Protein AF-A0A524JCE0-F1 (afdb_monomer_lite)

Foldseek 3Di:
DDDDDDDDDDPPDDDDPDDDPPPPDPPDDPDDDDPDPDDDDDDDDDDDDDDDDDDDDDDDDDDDDDDDDDDDDDDDDDDDDDDDDDDDDDDDDDDDDDLLVVLLVLLVVLLVLLVQLPPPPPDLDLPPVNLVSLQVSLVVLLPRDQDDCVVPDPLSVLLSVLSVVLSVLLNVLCVVVNVQSVVCVVVVHDPDGNDPVSVVSNVVSSVVSCVSSVVSSVSSD

Sequence (221 aa):
MRKFAAAVVLTLSLFTFFGCSNAKSIAIPPNAMPAISTQTSVIVIEVQEVPVTRVVEVTRQVEVTRVVTQIITATPEPTPTPTMTSTPVPTSTPAAPSVRTQLLNRLIALRSEVEAITYDTGSIACGPKYSGSIDSHYESIIAYPTYNVAGSSDVIQAAYNNYRQAIGIISTSNRDLYTQCLDWLNKGSPSEFVSSLTWMTARQGVDQALQLIIPAIDLLK

Secondary structure (DSSP, 8-state):
-PPPP----------------------PPS------------------PPP-PPPPP---------------PPPPPPPPPPP-PPPPPPPPPPPPPPHHHHHHHHHHHHHHHHHHHHH--SS----TTTHHHHHHHHHHHHTPPP---TTS-HHHHHHHHHHHHHHHHHHHHHHHHHHHHHHHHHHTS-SSPPPHHHHHHHHHHHHHHHHHHHHHHHHH-

Radius of gyration: 36.61 Å; chains: 1; bounding box: 64×120×88 Å

pLDDT: mean 74.83, std 20.15, range [38.38, 98.5]

Structure (mmCIF, N/CA/C/O backbone):
data_AF-A0A524JCE0-F1
#
_entry.id   AF-A0A524JCE0-F1
#
loop_
_atom_site.group_PDB
_atom_site.id
_atom_site.type_symbol
_atom_site.label_atom_id
_atom_site.label_alt_id
_atom_site.label_comp_id
_atom_site.label_asym_id
_atom_site.label_entity_id
_atom_site.label_seq_id
_atom_site.pdbx_PDB_ins_code
_atom_site.Cartn_x
_atom_site.Cartn_y
_atom_site.Cartn_z
_atom_site.occupancy
_atom_site.B_iso_or_equiv
_atom_site.auth_seq_id
_atom_site.auth_comp_id
_atom_site.auth_asym_id
_atom_site.auth_atom_id
_atom_site.pdbx_PDB_model_num
ATOM 1 N N . MET A 1 1 ? 42.659 53.961 -27.446 1.00 45.06 1 MET A N 1
ATOM 2 C CA . MET A 1 1 ? 42.207 52.583 -27.149 1.00 45.06 1 MET A CA 1
ATOM 3 C C . MET A 1 1 ? 40.864 52.678 -26.436 1.00 45.06 1 MET A C 1
ATOM 5 O O . MET A 1 1 ? 40.819 53.143 -25.305 1.00 45.06 1 MET A O 1
ATOM 9 N N . ARG A 1 2 ? 39.762 52.418 -27.152 1.00 39.53 2 ARG A N 1
ATOM 10 C CA . ARG A 1 2 ? 38.383 52.663 -26.692 1.00 39.53 2 ARG A CA 1
ATOM 11 C C . ARG A 1 2 ? 37.810 51.394 -26.054 1.00 39.53 2 ARG A C 1
ATOM 13 O O . ARG A 1 2 ? 37.865 50.332 -26.663 1.00 39.53 2 ARG A O 1
ATOM 20 N N . LYS A 1 3 ? 37.283 51.528 -24.835 1.00 48.41 3 LYS A N 1
ATOM 21 C CA . LYS A 1 3 ? 36.556 50.488 -24.096 1.00 48.41 3 LYS A CA 1
ATOM 22 C C . LYS A 1 3 ? 35.120 50.430 -24.626 1.00 48.41 3 LYS A C 1
ATOM 24 O O . LYS A 1 3 ? 34.445 51.455 -24.611 1.00 48.41 3 LYS A O 1
ATOM 29 N N . PHE A 1 4 ? 34.665 49.264 -25.075 1.00 46.41 4 PHE A N 1
ATOM 30 C CA . PHE A 1 4 ? 33.252 49.008 -25.358 1.00 46.41 4 PHE A CA 1
ATOM 31 C C . PHE A 1 4 ? 32.648 48.244 -24.178 1.00 46.41 4 PHE A C 1
ATOM 33 O O . PHE A 1 4 ? 33.080 47.139 -23.861 1.00 46.41 4 PHE A O 1
ATOM 40 N N . ALA A 1 5 ? 31.680 48.870 -23.512 1.00 47.81 5 ALA A N 1
ATOM 41 C CA . ALA A 1 5 ? 30.810 48.237 -22.534 1.00 47.81 5 ALA A CA 1
ATOM 42 C C . ALA A 1 5 ? 29.632 47.600 -23.285 1.00 47.81 5 ALA A C 1
ATOM 44 O O . ALA A 1 5 ? 28.925 48.292 -24.016 1.00 47.81 5 ALA A O 1
ATOM 45 N N . ALA A 1 6 ? 29.438 46.291 -23.126 1.00 50.91 6 ALA A N 1
ATOM 46 C CA . ALA A 1 6 ? 28.272 45.581 -23.635 1.00 50.91 6 ALA A CA 1
ATOM 47 C C . ALA A 1 6 ? 27.224 45.491 -22.518 1.00 50.91 6 ALA A C 1
ATOM 49 O O . ALA A 1 6 ? 27.435 44.819 -21.509 1.00 50.91 6 ALA A O 1
ATOM 50 N N . ALA A 1 7 ? 26.111 46.200 -22.691 1.00 44.66 7 ALA A N 1
ATOM 51 C CA . ALA A 1 7 ? 24.927 46.078 -21.854 1.00 44.66 7 ALA A CA 1
ATOM 52 C C . ALA A 1 7 ? 24.087 44.899 -22.367 1.00 44.66 7 ALA A C 1
ATOM 54 O O . ALA A 1 7 ? 23.554 44.946 -23.474 1.00 44.66 7 ALA A O 1
ATOM 55 N N . VAL A 1 8 ? 23.994 43.833 -21.573 1.00 52.81 8 VAL A N 1
ATOM 56 C CA . VAL A 1 8 ? 23.103 42.697 -21.833 1.00 52.81 8 VAL A CA 1
ATOM 57 C C . VAL A 1 8 ? 21.743 43.029 -21.225 1.00 52.81 8 VAL A C 1
ATOM 59 O O . VAL A 1 8 ? 21.579 43.049 -20.008 1.00 52.81 8 VAL A O 1
ATOM 62 N N . VAL A 1 9 ? 20.777 43.338 -22.087 1.00 48.91 9 VAL A N 1
ATOM 63 C CA . VAL A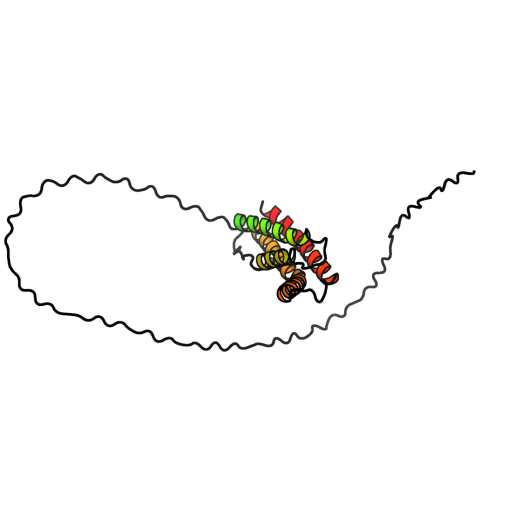 1 9 ? 19.371 43.533 -21.724 1.00 48.91 9 VAL A CA 1
ATOM 64 C C . VAL A 1 9 ? 18.728 42.152 -21.608 1.00 48.91 9 VAL A C 1
ATOM 66 O O . VAL A 1 9 ? 18.498 41.481 -22.610 1.00 48.91 9 VAL A O 1
ATOM 69 N N . LEU A 1 10 ? 18.474 41.713 -20.376 1.00 42.56 10 LEU A N 1
ATOM 70 C CA . LEU A 1 10 ? 17.771 40.469 -20.076 1.00 42.56 10 LEU A CA 1
ATOM 71 C C . LEU A 1 10 ? 16.256 40.736 -20.138 1.00 42.56 10 LEU A C 1
ATOM 73 O O . LEU A 1 10 ? 15.663 41.236 -19.183 1.00 42.56 10 LEU A O 1
ATOM 77 N N . THR A 1 11 ? 15.619 40.455 -21.274 1.00 48.44 11 THR A N 1
ATOM 78 C CA . THR A 1 11 ? 14.157 40.501 -21.403 1.00 48.44 11 THR A CA 1
ATOM 79 C C . THR A 1 11 ? 13.541 39.260 -20.759 1.00 48.44 11 THR A C 1
ATOM 81 O O . THR A 1 11 ? 13.487 38.175 -21.338 1.00 48.44 11 THR A O 1
ATOM 84 N N . LEU A 1 12 ? 13.065 39.432 -19.526 1.00 39.44 12 LEU A N 1
ATOM 85 C CA . LEU A 1 12 ? 12.267 38.457 -18.789 1.00 39.44 12 LEU A CA 1
ATOM 86 C C . LEU A 1 12 ? 10.921 38.261 -19.513 1.00 39.44 12 LEU A C 1
ATOM 88 O O . LEU A 1 12 ? 9.996 39.057 -19.368 1.00 39.44 12 LEU A O 1
ATOM 92 N N . SER A 1 13 ? 10.829 37.222 -20.343 1.00 46.25 13 SER A N 1
ATOM 93 C CA . SER A 1 13 ? 9.592 36.861 -21.040 1.00 46.25 13 SER A CA 1
ATOM 94 C C . SER A 1 13 ? 8.681 36.087 -20.089 1.00 46.25 13 SER A C 1
ATOM 96 O O . SER A 1 13 ? 8.853 34.892 -19.860 1.00 46.25 13 SER A O 1
ATOM 98 N N . LEU A 1 14 ? 7.722 36.806 -19.510 1.00 48.03 14 LEU A N 1
ATOM 99 C CA . LEU A 1 14 ? 6.646 36.285 -18.679 1.00 48.03 14 LEU A CA 1
ATOM 100 C C . LEU A 1 14 ? 5.631 35.550 -19.576 1.00 48.03 14 LEU A C 1
ATOM 102 O O . LEU A 1 14 ? 4.709 36.160 -20.115 1.00 48.03 14 LEU A O 1
ATOM 106 N N . PHE A 1 15 ? 5.810 34.241 -19.771 1.00 46.19 15 PHE A N 1
ATOM 107 C CA . PHE A 1 15 ? 4.806 33.399 -20.429 1.00 46.19 15 PHE A CA 1
ATOM 108 C C . PHE A 1 15 ? 3.603 33.212 -19.499 1.00 46.19 15 PHE A C 1
ATOM 110 O O . PHE A 1 15 ? 3.578 32.350 -18.623 1.00 46.19 15 PHE A O 1
ATOM 117 N N . THR A 1 16 ? 2.589 34.048 -19.697 1.00 46.94 16 THR A N 1
ATOM 118 C CA . THR A 1 16 ? 1.239 33.840 -19.178 1.00 46.94 16 THR A CA 1
ATOM 119 C C . THR A 1 16 ? 0.542 32.801 -20.058 1.00 46.94 16 THR A C 1
ATOM 121 O O . THR A 1 16 ? 0.074 33.102 -21.152 1.00 46.94 16 THR A O 1
ATOM 124 N N . PHE A 1 17 ? 0.469 31.552 -19.594 1.00 43.22 17 PHE A N 1
ATOM 125 C CA . PHE A 1 17 ? -0.422 30.549 -20.181 1.00 43.22 17 PHE A CA 1
ATOM 126 C C . PHE A 1 17 ? -1.862 30.837 -19.736 1.00 43.22 17 PHE A C 1
ATOM 128 O O . PHE A 1 17 ? -2.354 30.286 -18.755 1.00 43.22 17 PHE A O 1
ATOM 135 N N . PHE A 1 18 ? -2.536 31.729 -20.462 1.00 48.50 18 PHE A N 1
ATOM 136 C CA . PHE A 1 18 ? -3.991 31.850 -20.448 1.00 48.50 18 PHE A CA 1
ATOM 137 C C . PHE A 1 18 ? -4.576 31.049 -21.618 1.00 48.50 18 PHE A C 1
ATOM 139 O O . PHE A 1 18 ? -4.299 31.338 -22.776 1.00 48.50 18 PHE A O 1
ATOM 146 N N . GLY A 1 19 ? -5.426 30.076 -21.287 1.00 47.97 19 GLY A N 1
ATOM 147 C CA . GLY A 1 19 ? -6.642 29.761 -22.038 1.00 47.97 19 GLY A CA 1
ATOM 148 C C . GLY A 1 19 ? -6.514 29.142 -23.434 1.00 47.97 19 GLY A C 1
ATOM 149 O O . GLY A 1 19 ? -6.491 29.843 -24.437 1.00 47.97 19 GLY A O 1
ATOM 150 N N . CYS A 1 20 ? -6.680 27.820 -23.501 1.00 38.38 20 CYS A N 1
ATOM 151 C CA . CYS A 1 20 ? -7.425 27.173 -24.585 1.00 38.38 20 CYS A CA 1
ATOM 152 C C . CYS A 1 20 ? -8.335 26.085 -23.997 1.00 38.38 20 CYS A C 1
ATOM 154 O O . CYS A 1 20 ? -8.095 24.889 -24.138 1.00 38.38 20 CYS A O 1
ATOM 156 N N . SER A 1 21 ? -9.409 26.519 -23.333 1.00 50.91 21 SER A N 1
ATOM 157 C CA . SER A 1 21 ? -10.591 25.685 -23.114 1.00 50.91 21 SER A CA 1
ATOM 158 C C . SER A 1 21 ? -11.346 25.561 -24.434 1.00 50.91 21 SER A C 1
ATOM 160 O O . SER A 1 21 ? -12.212 26.371 -24.732 1.00 50.91 21 SER A O 1
ATOM 162 N N . ASN A 1 22 ? -11.019 24.537 -25.217 1.00 47.62 22 ASN A N 1
ATOM 163 C CA . ASN A 1 22 ? -11.904 23.994 -26.246 1.00 47.62 22 ASN A CA 1
ATOM 164 C C . ASN A 1 22 ? -12.036 22.489 -26.006 1.00 47.62 22 ASN A C 1
ATOM 166 O O . ASN A 1 22 ? -11.565 21.662 -26.785 1.00 47.62 22 ASN A O 1
ATOM 170 N N . ALA A 1 23 ? -12.672 22.134 -24.887 1.00 47.12 23 ALA A N 1
ATOM 171 C CA . ALA A 1 23 ? -13.164 20.785 -24.653 1.00 47.12 23 ALA A CA 1
ATOM 172 C C . ALA A 1 23 ? -14.332 20.528 -25.616 1.00 47.12 23 ALA A C 1
ATOM 174 O O . ALA A 1 23 ? -15.501 20.747 -25.303 1.00 47.12 23 ALA A O 1
ATOM 175 N N . LYS A 1 24 ? -14.005 20.088 -26.831 1.00 48.94 24 LYS A N 1
ATOM 176 C CA . LYS A 1 24 ? -14.968 19.449 -27.720 1.00 48.94 24 LYS A CA 1
ATOM 177 C C . LYS A 1 24 ? -15.357 18.135 -27.044 1.00 48.94 24 LYS A C 1
ATOM 179 O O . LYS A 1 24 ? -14.534 17.231 -26.951 1.00 48.94 24 LYS A O 1
ATOM 184 N N . SER A 1 25 ? -16.579 18.066 -26.514 1.00 47.22 25 SER A N 1
ATOM 185 C CA . SER A 1 25 ? -17.160 16.826 -25.990 1.00 47.22 25 SER A CA 1
ATOM 186 C C . SER A 1 25 ? -17.088 15.751 -27.071 1.00 47.22 25 SER A C 1
ATOM 188 O O . SER A 1 25 ? -17.823 15.797 -28.056 1.00 47.22 25 SER A O 1
ATOM 190 N N . ILE A 1 26 ? -16.180 14.795 -26.897 1.00 45.81 26 ILE A N 1
ATOM 191 C CA . ILE A 1 26 ? -16.206 13.532 -27.621 1.00 45.81 26 ILE A CA 1
ATOM 192 C C . ILE A 1 26 ? -17.220 12.673 -26.871 1.00 45.81 26 ILE A C 1
ATOM 194 O O . ILE A 1 26 ? -16.939 12.154 -25.794 1.00 45.81 26 ILE A O 1
ATOM 198 N N . ALA A 1 27 ? -18.431 12.585 -27.418 1.00 48.09 27 ALA A N 1
ATOM 199 C CA . ALA A 1 27 ? -19.403 11.589 -27.007 1.00 48.09 27 ALA A CA 1
ATOM 200 C C . ALA A 1 27 ? -18.834 10.211 -27.372 1.00 48.09 27 ALA A C 1
ATOM 202 O O . ALA A 1 27 ? -18.799 9.833 -28.543 1.00 48.09 27 ALA A O 1
ATOM 203 N N . ILE A 1 28 ? -18.328 9.493 -26.372 1.00 52.34 28 ILE A N 1
ATOM 204 C CA . ILE A 1 28 ? -17.929 8.095 -26.516 1.00 52.34 28 ILE A CA 1
ATOM 205 C C . ILE A 1 28 ? -19.232 7.287 -26.604 1.00 52.34 28 ILE A C 1
ATOM 207 O O . ILE A 1 28 ? -20.046 7.373 -25.681 1.00 52.34 28 ILE A O 1
ATOM 211 N N . PRO A 1 29 ? -19.483 6.541 -27.695 1.00 53.94 29 PRO A N 1
ATOM 212 C CA . PRO A 1 29 ? -20.659 5.692 -27.782 1.00 53.94 29 PRO A CA 1
ATOM 213 C C . PRO A 1 29 ? -20.601 4.625 -26.676 1.00 53.94 29 PRO A C 1
ATOM 215 O O . PRO A 1 29 ? -19.567 3.968 -26.517 1.00 53.94 29 PRO A O 1
ATOM 218 N N . PRO A 1 30 ? -21.680 4.416 -25.905 1.00 56.31 30 PRO A N 1
ATOM 219 C CA . PRO A 1 30 ? -21.779 3.240 -25.063 1.00 56.31 30 PRO A CA 1
ATOM 220 C C . PRO A 1 30 ? -21.930 2.036 -25.995 1.00 56.31 30 PRO A C 1
ATOM 222 O O . PRO A 1 30 ? -22.858 2.008 -26.800 1.00 56.31 30 PRO A O 1
ATOM 225 N N . ASN A 1 31 ? -21.008 1.077 -25.881 1.00 54.59 31 ASN A N 1
ATOM 226 C CA . ASN A 1 31 ? -21.054 -0.303 -26.398 1.00 54.59 31 ASN A CA 1
ATOM 227 C C . ASN A 1 31 ? -19.927 -0.647 -27.375 1.00 54.59 31 ASN A C 1
ATOM 229 O O . ASN A 1 31 ? -20.112 -0.705 -28.585 1.00 54.59 31 ASN A O 1
ATOM 233 N N . ALA A 1 32 ? -18.784 -1.010 -26.800 1.00 45.25 32 ALA A N 1
ATOM 234 C CA . ALA A 1 32 ? -17.980 -2.128 -27.283 1.00 45.25 32 ALA A CA 1
ATOM 235 C C . ALA A 1 32 ? -17.099 -2.606 -26.121 1.00 45.25 32 ALA A C 1
ATOM 237 O O . ALA A 1 32 ? -15.912 -2.302 -26.056 1.00 45.25 32 ALA A O 1
ATOM 238 N N . MET A 1 33 ? -17.699 -3.308 -25.153 1.00 47.53 33 MET A N 1
ATOM 239 C CA . MET A 1 33 ? -16.905 -4.144 -24.252 1.00 47.53 33 MET A CA 1
ATOM 240 C C . MET A 1 33 ? -16.262 -5.242 -25.111 1.00 47.53 33 MET A C 1
ATOM 242 O O . MET A 1 33 ? -17.000 -5.993 -25.755 1.00 47.53 33 MET A O 1
ATOM 246 N N . PRO A 1 34 ? -14.925 -5.356 -25.167 1.00 56.09 34 PRO A N 1
ATOM 247 C CA . PRO A 1 34 ? -14.305 -6.526 -25.759 1.00 56.09 34 PRO A CA 1
ATOM 248 C C . PRO A 1 34 ? -14.688 -7.743 -24.913 1.00 56.09 34 PRO A C 1
ATOM 250 O O . PRO A 1 34 ? -14.554 -7.729 -23.689 1.00 56.09 34 PRO A O 1
ATOM 253 N N . ALA A 1 35 ? -15.198 -8.787 -25.564 1.00 46.97 35 ALA A N 1
ATOM 254 C CA . ALA A 1 35 ? -15.453 -10.066 -24.923 1.00 46.97 35 ALA A CA 1
ATOM 255 C C . ALA A 1 35 ? -14.127 -10.609 -24.366 1.00 46.97 35 ALA A C 1
ATOM 257 O O . ALA A 1 35 ? -13.238 -11.009 -25.118 1.00 46.97 35 ALA A O 1
ATOM 258 N N . ILE A 1 36 ? -13.979 -10.584 -23.041 1.00 50.88 36 ILE A N 1
ATOM 259 C CA . ILE A 1 36 ? -12.851 -11.199 -22.345 1.00 50.88 36 ILE A CA 1
ATOM 260 C C . ILE A 1 36 ? -13.058 -12.711 -22.435 1.00 50.88 36 ILE A C 1
ATOM 262 O O . ILE A 1 36 ? -13.881 -13.288 -21.730 1.00 50.88 36 ILE A O 1
ATOM 266 N N . SER A 1 37 ? -12.331 -13.347 -23.349 1.00 52.56 37 SER A N 1
ATOM 267 C CA . SER A 1 37 ? -12.255 -14.801 -23.448 1.00 52.56 37 SER A CA 1
ATOM 268 C C . SER A 1 37 ? -11.423 -15.330 -22.280 1.00 52.56 37 SER A C 1
ATOM 270 O O . SER A 1 37 ? -10.196 -15.361 -22.348 1.00 52.56 37 SER A O 1
ATOM 272 N N . THR A 1 38 ? -12.074 -15.751 -21.198 1.00 41.34 38 THR A N 1
ATOM 273 C CA . THR A 1 38 ? -11.419 -16.490 -20.113 1.00 41.34 38 THR A CA 1
ATOM 274 C C . THR A 1 38 ? -11.049 -17.887 -20.603 1.00 41.34 38 THR A C 1
ATOM 276 O O . THR A 1 38 ? -11.907 -18.762 -20.697 1.00 41.34 38 THR A O 1
ATOM 279 N N . GLN A 1 39 ? -9.773 -18.105 -20.929 1.00 45.50 39 GLN A N 1
ATOM 280 C CA . GLN A 1 39 ? -9.229 -19.456 -21.062 1.00 45.50 39 GLN A CA 1
ATOM 281 C C . GLN A 1 39 ? -9.115 -20.071 -19.665 1.00 45.50 39 GLN A C 1
ATOM 283 O O . GLN A 1 39 ? -8.309 -19.641 -18.842 1.00 45.50 39 GLN A O 1
ATOM 288 N N . THR A 1 40 ? -9.961 -21.059 -19.388 1.00 48.97 40 THR A N 1
ATOM 289 C CA . THR A 1 40 ? -9.895 -21.872 -18.174 1.00 48.97 40 THR A CA 1
ATOM 290 C C . THR A 1 40 ? -8.862 -22.975 -18.374 1.00 48.97 40 THR A C 1
ATOM 292 O O . THR A 1 40 ? -9.128 -23.976 -19.037 1.00 48.97 40 THR A O 1
ATOM 295 N N . SER A 1 41 ? -7.677 -22.800 -17.798 1.00 52.72 41 SER A N 1
ATOM 296 C CA . SER A 1 41 ? -6.669 -23.856 -17.699 1.00 52.72 41 SER A CA 1
ATOM 297 C C . SER A 1 41 ? -7.079 -24.821 -16.586 1.00 52.72 41 SER A C 1
ATOM 299 O O . SER A 1 41 ? -7.042 -24.471 -15.407 1.00 52.72 41 SER A O 1
ATOM 301 N N . VAL A 1 42 ? -7.501 -26.032 -16.945 1.00 50.47 42 VAL A N 1
ATOM 302 C CA . VAL A 1 42 ? -7.762 -27.105 -15.977 1.00 50.47 42 VAL A CA 1
ATOM 303 C C . VAL A 1 42 ? -6.417 -27.702 -15.564 1.00 50.47 42 VAL A C 1
ATOM 305 O O . VAL A 1 42 ? -5.752 -28.351 -16.368 1.00 50.47 42 VAL A O 1
ATOM 308 N N . ILE A 1 43 ? -6.001 -27.462 -14.321 1.00 53.31 43 ILE A N 1
ATOM 309 C CA . ILE A 1 43 ? -4.814 -28.090 -13.730 1.00 53.31 43 ILE A CA 1
ATOM 310 C C . ILE A 1 43 ? -5.254 -29.435 -13.146 1.00 53.31 43 ILE A C 1
ATOM 312 O O . ILE A 1 43 ? -6.009 -29.481 -12.175 1.00 53.31 43 ILE A O 1
ATOM 316 N N . VAL A 1 44 ? -4.801 -30.529 -13.755 1.00 54.06 44 VAL A N 1
ATOM 317 C CA . VAL A 1 44 ? -4.970 -31.886 -13.223 1.00 54.06 44 VAL A CA 1
ATOM 318 C C . VAL A 1 44 ? -3.873 -32.110 -12.185 1.00 54.06 44 VAL A C 1
ATOM 320 O O . VAL A 1 44 ? -2.696 -32.161 -12.530 1.00 54.06 44 VAL A O 1
ATOM 323 N N . ILE A 1 45 ? -4.252 -32.189 -10.908 1.00 54.22 45 ILE A N 1
ATOM 324 C CA . ILE A 1 45 ? -3.336 -32.507 -9.808 1.00 54.22 45 ILE A CA 1
ATOM 325 C C . ILE A 1 45 ? -3.369 -34.023 -9.619 1.00 54.22 45 ILE A C 1
ATOM 327 O O . ILE A 1 45 ? -4.359 -34.575 -9.138 1.00 54.22 45 ILE A O 1
ATOM 331 N N . GLU A 1 46 ? -2.299 -34.695 -10.032 1.00 62.53 46 GLU A N 1
ATOM 332 C CA . GLU A 1 46 ? -2.102 -36.124 -9.798 1.00 62.53 46 GLU A CA 1
ATOM 333 C C . GLU A 1 46 ? -1.641 -36.332 -8.348 1.00 62.53 46 GLU A C 1
ATOM 335 O O . GLU A 1 46 ? -0.564 -35.891 -7.943 1.00 62.53 46 GLU A O 1
ATOM 340 N N . VAL A 1 47 ? -2.503 -36.944 -7.534 1.00 59.03 47 VAL A N 1
ATOM 341 C CA . VAL A 1 47 ? -2.225 -37.255 -6.128 1.00 59.03 47 VAL A CA 1
ATOM 342 C C . VAL A 1 47 ? -1.429 -38.555 -6.075 1.00 59.03 47 VAL A C 1
ATOM 344 O O . VAL A 1 47 ? -1.961 -39.629 -6.341 1.00 59.03 47 VAL A O 1
ATOM 347 N N . GLN A 1 48 ? -0.146 -38.457 -5.732 1.00 54.50 48 GLN A N 1
ATOM 348 C CA . GLN A 1 48 ? 0.717 -39.615 -5.528 1.00 54.50 48 GLN A CA 1
ATOM 349 C C . GLN A 1 48 ? 0.605 -40.094 -4.072 1.00 54.50 48 GLN A C 1
ATOM 351 O O . GLN A 1 48 ? 1.064 -39.424 -3.147 1.00 54.50 48 GLN A O 1
ATOM 356 N N . GLU A 1 49 ? -0.020 -41.252 -3.860 1.00 62.56 49 GLU A N 1
ATOM 357 C CA . GLU A 1 49 ? -0.130 -41.878 -2.539 1.00 62.56 49 GLU A CA 1
ATOM 358 C C . GLU A 1 49 ? 1.197 -42.543 -2.135 1.00 62.56 49 GLU A C 1
ATOM 360 O O . GLU A 1 49 ? 1.748 -43.376 -2.856 1.00 62.56 49 GLU A O 1
ATOM 365 N N . VAL A 1 50 ? 1.717 -42.174 -0.960 1.00 65.69 50 VAL A N 1
ATOM 366 C CA . VAL A 1 50 ? 2.933 -42.756 -0.374 1.00 65.69 50 VAL A CA 1
ATOM 367 C C . VAL A 1 50 ? 2.535 -43.893 0.578 1.00 65.69 50 VAL A C 1
ATOM 369 O O . VAL A 1 50 ? 1.763 -43.652 1.509 1.00 65.69 50 VAL A O 1
ATOM 372 N N . PRO A 1 51 ? 3.054 -45.124 0.411 1.00 62.31 51 PRO A N 1
ATOM 373 C CA . PRO A 1 51 ? 2.749 -46.220 1.323 1.00 62.31 51 PRO A CA 1
ATOM 374 C C . PRO A 1 51 ? 3.447 -46.031 2.680 1.00 62.31 51 PRO A C 1
ATOM 376 O O . PRO A 1 51 ? 4.661 -45.851 2.760 1.00 62.31 51 PRO A O 1
ATOM 379 N N . VAL A 1 52 ? 2.663 -46.109 3.759 1.00 59.38 52 VAL A N 1
ATOM 380 C CA . VAL A 1 52 ? 3.131 -46.037 5.152 1.00 59.38 52 VAL A CA 1
ATOM 381 C C . VAL A 1 52 ? 3.525 -47.432 5.638 1.00 59.38 52 VAL A C 1
ATOM 383 O O . VAL A 1 52 ? 2.687 -48.324 5.775 1.00 59.38 52 VAL A O 1
ATOM 386 N N . THR A 1 53 ? 4.810 -47.622 5.932 1.00 55.69 53 THR A N 1
ATOM 387 C CA . THR A 1 53 ? 5.356 -48.872 6.472 1.00 55.69 53 THR A CA 1
ATOM 388 C C . THR A 1 53 ? 5.086 -48.968 7.977 1.00 55.69 53 THR A C 1
ATOM 390 O O . THR A 1 53 ? 5.557 -48.153 8.768 1.00 55.69 53 THR A O 1
ATOM 393 N N . ARG A 1 54 ? 4.315 -49.981 8.384 1.00 57.88 54 ARG A N 1
ATOM 394 C CA . ARG A 1 54 ? 3.978 -50.291 9.782 1.00 57.88 54 ARG A CA 1
ATOM 395 C C . ARG A 1 54 ? 5.153 -50.982 10.485 1.00 57.88 54 ARG A C 1
ATOM 397 O O . ARG A 1 54 ? 5.646 -51.996 9.997 1.00 57.88 54 ARG A O 1
ATOM 404 N N . VAL A 1 55 ? 5.558 -50.475 11.650 1.00 52.78 55 VAL A N 1
ATOM 405 C CA . VAL A 1 55 ? 6.559 -51.104 12.530 1.00 52.78 55 VAL A CA 1
ATOM 406 C C . VAL A 1 55 ? 5.881 -52.179 13.390 1.00 52.78 55 VAL A C 1
ATOM 408 O O . VAL A 1 55 ? 4.836 -51.931 13.990 1.00 52.78 55 VAL A O 1
ATOM 411 N N . VAL A 1 56 ? 6.459 -53.382 13.406 1.00 56.56 56 VAL A N 1
ATOM 412 C CA . VAL A 1 56 ? 6.023 -54.550 14.191 1.00 56.56 56 VAL A CA 1
ATOM 413 C C . VAL A 1 56 ? 6.847 -54.615 15.478 1.00 56.56 56 VAL A C 1
ATOM 415 O O . VAL A 1 56 ? 8.074 -54.599 15.421 1.00 56.56 56 VAL A O 1
ATOM 418 N N . GLU A 1 57 ? 6.181 -54.706 16.628 1.00 50.22 57 GLU A N 1
ATOM 419 C CA . GLU A 1 57 ? 6.811 -54.839 17.945 1.00 50.22 57 GLU A CA 1
ATOM 420 C C . GLU A 1 57 ? 6.905 -56.324 18.338 1.00 50.22 57 GLU A C 1
ATOM 422 O O . GLU A 1 57 ? 5.915 -57.057 18.308 1.00 50.22 57 GLU A O 1
ATOM 427 N N . VAL A 1 58 ? 8.121 -56.781 18.652 1.00 55.94 58 VAL A N 1
ATOM 428 C CA . VAL A 1 58 ? 8.450 -58.178 18.975 1.00 55.94 58 VAL A CA 1
ATOM 429 C C . VAL A 1 58 ? 8.411 -58.371 20.490 1.00 55.94 58 VAL A C 1
ATOM 431 O O . VAL A 1 58 ? 9.235 -57.824 21.219 1.00 55.94 58 VAL A O 1
ATOM 434 N N . THR A 1 59 ? 7.482 -59.193 20.971 1.00 49.25 59 THR A N 1
ATOM 435 C CA . THR A 1 59 ? 7.402 -59.628 22.370 1.00 49.25 59 THR A CA 1
ATOM 436 C C . THR A 1 59 ? 8.377 -60.778 22.634 1.00 49.25 59 THR A C 1
ATOM 438 O O . THR A 1 59 ? 8.253 -61.865 22.073 1.00 49.25 59 THR A O 1
ATOM 441 N N . ARG A 1 60 ? 9.356 -60.558 23.521 1.00 60.72 60 ARG A N 1
ATOM 442 C CA . ARG A 1 60 ? 10.275 -61.596 24.018 1.00 60.72 60 ARG A CA 1
ATOM 443 C C . ARG A 1 60 ? 9.899 -61.971 25.452 1.00 60.72 60 ARG A C 1
ATOM 445 O O . ARG A 1 60 ? 9.947 -61.127 26.341 1.00 60.72 60 ARG A O 1
ATOM 452 N N . GLN A 1 61 ? 9.545 -63.236 25.669 1.00 46.38 61 GLN A N 1
ATOM 453 C CA . GLN A 1 61 ? 9.358 -63.815 27.001 1.00 46.38 61 GLN A CA 1
ATOM 454 C C . GLN A 1 61 ? 10.726 -64.085 27.645 1.00 46.38 61 GLN A C 1
ATOM 456 O O . GLN A 1 61 ? 11.619 -64.641 27.004 1.00 46.38 61 GLN A O 1
ATOM 461 N N . VAL A 1 62 ? 10.890 -63.664 28.900 1.00 54.81 62 VAL A N 1
ATOM 462 C CA . VAL A 1 62 ? 12.079 -63.912 29.725 1.00 54.81 62 VAL A CA 1
ATOM 463 C C . VAL A 1 62 ? 11.631 -64.666 30.970 1.00 54.81 62 VAL A C 1
ATOM 465 O O . VAL A 1 62 ? 10.758 -64.210 31.706 1.00 54.81 62 VAL A O 1
ATOM 468 N N . GLU A 1 63 ? 12.219 -65.839 31.169 1.00 53.41 63 GLU A N 1
ATOM 469 C CA . GLU A 1 63 ? 11.999 -66.724 32.308 1.00 53.41 63 GLU A CA 1
ATOM 470 C C . GLU A 1 63 ? 12.804 -66.208 33.514 1.00 53.41 63 GLU A C 1
ATOM 472 O O . GLU A 1 63 ? 13.997 -65.920 33.397 1.00 53.41 63 GLU A O 1
ATOM 477 N N . VAL A 1 64 ? 12.146 -66.033 34.665 1.00 47.38 64 VAL A N 1
ATOM 478 C CA . VAL A 1 64 ? 12.726 -65.398 35.861 1.00 47.38 64 VAL A CA 1
ATOM 479 C C . VAL A 1 64 ? 12.855 -66.423 36.986 1.00 47.38 64 VAL A C 1
ATOM 481 O O . VAL A 1 64 ? 11.869 -66.807 37.614 1.00 47.38 64 VAL A O 1
ATOM 484 N N . THR A 1 65 ? 14.090 -66.823 37.287 1.00 49.88 65 THR A N 1
ATOM 485 C CA . THR A 1 65 ? 14.438 -67.619 38.474 1.00 49.88 65 THR A CA 1
ATOM 486 C C . THR A 1 65 ? 14.539 -66.699 39.693 1.00 49.88 65 THR A C 1
ATOM 488 O O . THR A 1 65 ? 15.409 -65.831 39.761 1.00 49.88 65 THR A O 1
ATOM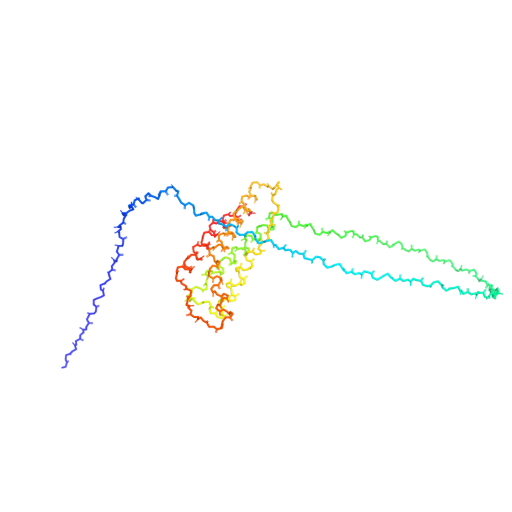 491 N N . ARG A 1 66 ? 13.636 -66.863 40.666 1.00 49.84 66 ARG A N 1
ATOM 492 C CA . ARG A 1 66 ? 13.540 -66.016 41.867 1.00 49.84 66 ARG A CA 1
ATOM 493 C C . ARG A 1 66 ? 14.416 -66.556 43.002 1.00 49.84 66 ARG A C 1
ATOM 495 O O . ARG A 1 66 ? 14.118 -67.605 43.563 1.00 49.84 66 ARG A O 1
ATOM 502 N N . VAL A 1 67 ? 15.436 -65.796 43.400 1.00 51.75 67 VAL A N 1
ATOM 503 C CA . VAL A 1 67 ? 16.165 -65.982 44.667 1.00 51.75 67 VAL A CA 1
ATOM 504 C C . VAL A 1 67 ? 15.543 -65.055 45.713 1.00 51.75 67 VAL A C 1
ATOM 506 O O . VAL A 1 67 ? 15.394 -63.858 45.472 1.00 51.75 67 VAL A O 1
ATOM 509 N N . VAL A 1 68 ? 15.124 -65.603 46.857 1.00 51.31 68 VAL A N 1
ATOM 510 C CA . VAL A 1 68 ? 14.495 -64.842 47.948 1.00 51.31 68 VAL A CA 1
ATOM 511 C C . VAL A 1 68 ? 15.539 -64.557 49.024 1.00 51.31 68 VAL A C 1
ATOM 513 O O . VAL A 1 68 ? 15.872 -65.432 49.816 1.00 51.31 68 VAL A O 1
ATOM 516 N N . THR A 1 69 ? 16.032 -63.320 49.062 1.00 50.94 69 THR A N 1
ATOM 517 C CA . THR A 1 69 ? 16.895 -62.803 50.133 1.00 50.94 69 THR A CA 1
ATOM 518 C C . THR A 1 69 ? 16.046 -61.935 51.060 1.00 50.94 69 THR A C 1
ATOM 520 O O . THR A 1 69 ? 15.501 -60.921 50.625 1.00 50.94 69 THR A O 1
ATOM 523 N N . GLN A 1 70 ? 15.895 -62.333 52.326 1.00 46.41 70 GLN A N 1
ATOM 524 C CA . GLN A 1 70 ? 15.229 -61.515 53.345 1.00 46.41 70 GLN A CA 1
ATOM 525 C C . GLN A 1 70 ? 16.192 -60.447 53.868 1.00 46.41 70 GLN A C 1
ATOM 527 O O . GLN A 1 70 ? 17.252 -60.762 54.404 1.00 46.41 70 GLN A O 1
ATOM 532 N N . ILE A 1 71 ? 15.801 -59.183 53.715 1.00 55.47 71 ILE A N 1
ATOM 533 C CA . ILE A 1 71 ? 16.548 -58.012 54.174 1.00 55.47 71 ILE A CA 1
ATOM 534 C C . ILE A 1 71 ? 15.772 -57.421 55.353 1.00 55.47 71 ILE A C 1
ATOM 536 O O . ILE A 1 71 ? 14.613 -57.026 55.208 1.00 55.47 71 ILE A O 1
ATOM 540 N N . ILE A 1 72 ? 16.388 -57.391 56.533 1.00 49.47 72 ILE A N 1
ATOM 541 C CA . ILE A 1 72 ? 15.798 -56.785 57.730 1.00 49.47 72 ILE A CA 1
ATOM 542 C C . ILE A 1 72 ? 15.885 -55.267 57.548 1.00 49.47 72 ILE A C 1
ATOM 544 O O . ILE A 1 72 ? 16.976 -54.705 57.494 1.00 49.47 72 ILE A O 1
ATOM 548 N N . THR A 1 73 ? 14.733 -54.621 57.376 1.00 54.53 73 THR A N 1
ATOM 549 C CA . THR A 1 73 ? 14.640 -53.190 57.056 1.00 54.53 73 THR A CA 1
ATOM 550 C C . THR A 1 73 ? 14.439 -52.400 58.347 1.00 54.53 73 THR A C 1
ATOM 552 O O . THR A 1 73 ? 13.476 -52.644 59.073 1.00 54.53 73 THR A O 1
ATOM 555 N N . ALA A 1 74 ? 15.363 -51.488 58.657 1.00 59.28 74 ALA A N 1
ATOM 556 C CA . ALA A 1 74 ? 15.245 -50.585 59.799 1.00 59.28 74 ALA A CA 1
ATOM 557 C C . ALA A 1 74 ? 14.135 -49.546 59.567 1.00 59.28 74 ALA A C 1
ATOM 559 O O . ALA A 1 74 ? 13.918 -49.094 58.442 1.00 59.28 74 ALA A O 1
ATOM 560 N N . THR A 1 75 ? 13.440 -49.176 60.644 1.00 67.94 75 THR A N 1
ATOM 561 C CA . THR A 1 75 ? 12.363 -48.179 60.652 1.00 67.94 75 THR A CA 1
ATOM 562 C C . THR A 1 75 ? 12.867 -46.831 60.118 1.00 67.94 75 THR A C 1
ATOM 564 O O . THR A 1 75 ? 13.845 -46.315 60.661 1.00 67.94 75 THR A O 1
ATOM 567 N N . PRO A 1 76 ? 12.238 -46.251 59.078 1.00 60.06 76 PRO A N 1
ATOM 568 C CA . PRO A 1 76 ? 12.679 -44.980 58.518 1.00 60.06 76 PRO A CA 1
ATOM 569 C C . PRO A 1 76 ? 12.41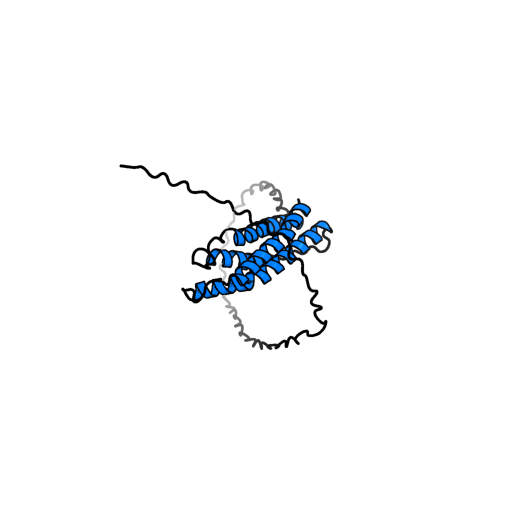2 -43.815 59.481 1.00 60.06 76 PRO A C 1
ATOM 571 O O . PRO A 1 76 ? 11.394 -43.772 60.173 1.00 60.06 76 PRO A O 1
ATOM 574 N N . GLU A 1 77 ? 13.349 -42.870 59.501 1.00 76.25 77 GLU A N 1
ATOM 575 C CA . GLU A 1 77 ? 13.259 -41.590 60.208 1.00 76.25 77 GLU A CA 1
ATOM 576 C C . GLU A 1 77 ? 12.078 -40.751 59.669 1.00 76.25 77 GLU A C 1
ATOM 578 O O . GLU A 1 77 ? 11.785 -40.819 58.467 1.00 76.25 77 GLU A O 1
ATOM 583 N N . PRO A 1 78 ? 11.358 -39.981 60.514 1.00 67.56 78 PRO A N 1
ATOM 584 C CA . PRO A 1 78 ? 10.223 -39.178 60.069 1.00 67.56 78 PRO A CA 1
ATOM 585 C C . PRO A 1 78 ? 10.624 -38.209 58.951 1.00 67.56 78 PRO A C 1
ATOM 587 O O . PRO A 1 78 ? 11.525 -37.386 59.091 1.00 67.56 78 PRO A O 1
ATOM 590 N N . THR A 1 79 ? 9.918 -38.316 57.827 1.00 74.88 79 THR A N 1
ATOM 591 C CA . THR A 1 79 ? 10.104 -37.464 56.651 1.00 74.88 79 THR A CA 1
ATOM 592 C C . THR A 1 79 ? 9.747 -36.011 56.994 1.00 74.88 79 THR A C 1
ATOM 594 O O . THR A 1 79 ? 8.665 -35.782 57.542 1.00 74.88 79 THR A O 1
ATOM 597 N N . PRO A 1 80 ? 10.607 -35.021 56.683 1.00 74.38 80 PRO A N 1
ATOM 598 C CA . PRO A 1 80 ? 10.305 -33.619 56.945 1.00 74.38 80 PRO A CA 1
ATOM 599 C C . PRO A 1 80 ? 9.046 -33.188 56.185 1.00 74.38 80 PRO A C 1
ATOM 601 O O . PRO A 1 80 ? 8.893 -33.462 54.994 1.00 74.38 80 PRO A O 1
ATOM 604 N N . THR A 1 81 ? 8.141 -32.508 56.891 1.00 75.94 81 THR A N 1
ATOM 605 C CA . THR A 1 81 ? 6.899 -31.969 56.332 1.00 75.94 81 THR A CA 1
ATOM 606 C C . THR A 1 81 ? 7.216 -31.040 55.154 1.00 75.94 81 THR A C 1
ATOM 608 O O . THR A 1 81 ? 8.000 -30.101 55.329 1.00 75.94 81 THR A O 1
ATOM 611 N N . PRO A 1 82 ? 6.625 -31.255 53.963 1.00 73.25 82 PRO A N 1
ATOM 612 C CA . PRO A 1 82 ? 6.897 -30.426 52.799 1.00 73.25 82 PRO A CA 1
ATOM 613 C C . PRO A 1 82 ? 6.491 -28.979 53.081 1.00 73.25 82 PRO A C 1
ATOM 615 O O . PRO A 1 82 ? 5.353 -28.684 53.449 1.00 73.25 82 PRO A O 1
ATOM 618 N N . THR A 1 83 ? 7.442 -28.064 52.917 1.00 76.56 83 THR A N 1
ATOM 619 C CA . THR A 1 83 ? 7.193 -26.625 52.981 1.00 76.56 83 THR A CA 1
ATOM 620 C C . THR A 1 83 ? 6.260 -26.254 51.830 1.00 76.56 83 THR A C 1
ATOM 622 O O . THR A 1 83 ? 6.554 -26.573 50.676 1.00 76.56 83 THR A O 1
ATOM 625 N N . MET A 1 84 ? 5.122 -25.614 52.125 1.00 73.50 84 MET A N 1
ATOM 626 C CA . MET A 1 84 ? 4.198 -25.172 51.080 1.00 73.50 84 MET A CA 1
ATOM 627 C C . MET A 1 84 ? 4.932 -24.212 50.146 1.00 73.50 84 MET A C 1
ATOM 629 O O . MET A 1 84 ? 5.313 -23.109 50.534 1.00 73.50 84 MET A O 1
ATOM 633 N N . THR A 1 85 ? 5.162 -24.666 48.919 1.00 77.00 85 THR A N 1
ATOM 634 C CA . THR A 1 85 ? 5.712 -23.831 47.857 1.00 77.00 85 THR A CA 1
ATOM 635 C C . THR A 1 85 ? 4.609 -22.864 47.450 1.00 77.00 85 THR A C 1
ATOM 637 O O . THR A 1 85 ? 3.496 -23.295 47.148 1.00 77.00 85 THR A O 1
ATOM 640 N N . SER A 1 86 ? 4.884 -21.562 47.504 1.00 76.38 86 SER A N 1
ATOM 641 C CA . SER A 1 86 ? 3.922 -20.547 47.090 1.00 76.38 86 SER A CA 1
ATOM 642 C C . SER A 1 86 ? 3.516 -20.788 45.638 1.00 76.38 86 SER A C 1
ATOM 644 O O . SER A 1 86 ? 4.359 -20.916 44.749 1.00 76.38 86 SER A O 1
ATOM 646 N N . THR A 1 87 ? 2.209 -20.870 45.400 1.00 80.62 87 THR A N 1
ATOM 647 C CA . THR A 1 87 ? 1.651 -20.984 44.053 1.00 80.62 87 THR A CA 1
ATOM 648 C C . THR A 1 87 ? 2.132 -19.791 43.222 1.00 80.62 87 THR A C 1
ATOM 650 O O . THR A 1 87 ? 1.953 -18.652 43.667 1.00 80.62 87 THR A O 1
ATOM 653 N N . PRO A 1 88 ? 2.752 -20.004 42.045 1.00 78.25 88 PRO A N 1
ATOM 654 C CA . PRO A 1 88 ? 3.179 -18.903 41.197 1.00 78.25 88 PRO A CA 1
ATOM 655 C C . PRO A 1 88 ? 1.965 -18.046 40.834 1.00 78.25 88 PRO A C 1
ATOM 657 O O . PRO A 1 88 ? 0.928 -18.557 40.409 1.00 78.25 88 PRO A O 1
ATOM 660 N N . VAL A 1 89 ? 2.093 -16.734 41.032 1.00 79.38 89 VAL A N 1
ATOM 661 C CA . VAL A 1 89 ? 1.067 -15.768 40.633 1.00 79.38 89 VAL A CA 1
ATOM 662 C C . VAL A 1 89 ? 0.904 -15.868 39.113 1.00 79.38 89 VAL A C 1
ATOM 664 O O . VAL A 1 89 ? 1.916 -15.825 38.404 1.00 79.38 89 VAL A O 1
ATOM 667 N N . PRO A 1 90 ? -0.326 -16.022 38.585 1.00 76.50 90 PRO A N 1
ATOM 668 C CA . PRO A 1 90 ? -0.537 -16.099 37.148 1.00 76.50 90 PRO A CA 1
ATOM 669 C C . PRO A 1 90 ? 0.015 -14.833 36.494 1.00 76.50 90 PRO A C 1
ATOM 671 O O . PRO A 1 90 ? -0.410 -13.718 36.794 1.00 76.50 90 PRO A O 1
ATOM 674 N N . THR A 1 91 ? 0.998 -15.012 35.615 1.00 81.69 91 THR A N 1
ATOM 675 C CA . THR A 1 91 ? 1.521 -13.922 34.794 1.00 81.69 91 THR A CA 1
ATOM 676 C C . THR A 1 91 ? 0.445 -13.569 33.779 1.00 81.69 91 THR A C 1
ATOM 678 O O . THR A 1 91 ? 0.037 -14.420 32.988 1.00 81.69 91 THR A O 1
ATOM 681 N N . SER A 1 92 ? -0.058 -12.338 33.823 1.00 75.25 92 SER A N 1
ATOM 682 C CA . SER A 1 92 ? -1.053 -11.874 32.863 1.00 75.25 92 SER A CA 1
ATOM 683 C C . SER A 1 92 ? -0.468 -11.920 31.451 1.00 75.25 92 SER A C 1
ATOM 685 O O . SER A 1 92 ? 0.565 -11.320 31.157 1.00 75.25 92 SER A O 1
ATOM 687 N N . THR A 1 93 ? -1.127 -12.660 30.561 1.00 79.94 93 THR A N 1
ATOM 688 C CA . THR A 1 93 ? -0.799 -12.651 29.135 1.00 79.94 93 THR A CA 1
ATOM 689 C C . THR A 1 93 ? -1.141 -11.272 28.559 1.00 79.94 93 THR A C 1
ATOM 691 O O . THR A 1 93 ? -2.238 -10.774 28.826 1.00 79.94 93 THR A O 1
ATOM 694 N N . PRO A 1 94 ? -0.248 -10.635 27.778 1.00 74.69 94 PRO A N 1
ATOM 695 C CA . PRO A 1 94 ? -0.553 -9.369 27.123 1.00 74.69 94 PRO A CA 1
ATOM 696 C C . PRO A 1 94 ? -1.811 -9.494 26.259 1.00 74.69 94 PRO A C 1
ATOM 698 O O . PRO A 1 94 ? -1.933 -10.426 25.463 1.00 74.69 94 PRO A O 1
ATOM 701 N N . ALA A 1 95 ? -2.749 -8.559 26.412 1.00 79.31 95 ALA A N 1
ATOM 702 C CA . ALA A 1 95 ? -3.929 -8.508 25.560 1.00 79.31 95 ALA A CA 1
ATOM 703 C C . ALA A 1 95 ? -3.508 -8.269 24.102 1.00 79.31 95 ALA A C 1
ATOM 705 O O . ALA A 1 95 ? -2.657 -7.419 23.824 1.00 79.31 95 ALA A O 1
ATOM 706 N N . ALA A 1 96 ? -4.109 -9.010 23.169 1.00 79.38 96 ALA A N 1
ATOM 707 C CA . ALA A 1 96 ? -3.864 -8.807 21.747 1.00 79.38 96 ALA A CA 1
ATOM 708 C C . ALA A 1 96 ? -4.247 -7.368 21.335 1.00 79.38 96 ALA A C 1
ATOM 710 O O . ALA A 1 96 ? -5.257 -6.840 21.816 1.00 79.38 96 ALA A O 1
ATOM 711 N N . PRO A 1 97 ? -3.473 -6.716 20.447 1.00 85.25 97 PRO A N 1
ATOM 712 C CA . PRO A 1 97 ? -3.777 -5.361 20.005 1.00 85.25 97 PRO A CA 1
ATOM 713 C C . PRO A 1 97 ? -5.127 -5.315 19.285 1.00 85.25 97 PRO A C 1
ATOM 715 O O . PRO A 1 97 ? -5.447 -6.190 18.478 1.00 85.25 97 PRO A O 1
ATOM 718 N N . SER A 1 98 ? -5.909 -4.265 19.542 1.00 94.00 98 SER A N 1
ATOM 719 C CA . SER A 1 98 ? -7.202 -4.064 18.879 1.00 94.00 98 SER A CA 1
ATOM 720 C C . SER A 1 98 ? -7.048 -3.931 17.357 1.00 94.00 98 SER A C 1
ATOM 722 O O . SER A 1 98 ? -6.026 -3.436 16.872 1.00 94.00 98 SER A O 1
ATOM 724 N N . VAL A 1 99 ? -8.084 -4.300 16.594 1.00 95.38 99 VAL A N 1
ATOM 725 C CA . VAL A 1 99 ? -8.109 -4.132 15.125 1.00 95.38 99 VAL A CA 1
ATOM 726 C C . VAL A 1 99 ? -7.843 -2.676 14.725 1.00 95.38 99 VAL A C 1
ATOM 728 O O . VAL A 1 99 ? -7.105 -2.433 13.774 1.00 95.38 99 VAL A O 1
ATOM 731 N N . ARG A 1 100 ? -8.356 -1.704 15.496 1.00 96.62 100 ARG A N 1
ATOM 732 C CA . ARG A 1 100 ? -8.088 -0.270 15.292 1.00 96.62 100 ARG A CA 1
ATOM 733 C C . ARG A 1 100 ? -6.591 0.037 15.326 1.00 96.62 100 ARG A C 1
ATOM 735 O O . ARG A 1 100 ? -6.082 0.679 14.415 1.00 96.62 100 ARG A O 1
ATOM 742 N N . THR A 1 101 ? -5.889 -0.431 16.359 1.00 96.56 101 THR A N 1
ATOM 743 C CA . THR A 1 101 ? -4.445 -0.201 16.525 1.00 96.56 101 THR A CA 1
ATOM 744 C C . THR A 1 101 ? -3.642 -0.870 15.414 1.00 96.56 101 THR A C 1
ATOM 746 O O . THR A 1 101 ? -2.734 -0.256 14.859 1.00 96.56 101 THR A O 1
ATOM 749 N N . GLN A 1 102 ? -3.992 -2.110 15.057 1.00 96.56 102 GLN A N 1
ATOM 750 C CA . GLN A 1 102 ? -3.328 -2.831 13.970 1.00 96.56 102 GLN A CA 1
ATOM 751 C C . GLN A 1 102 ? -3.496 -2.102 12.630 1.00 96.56 102 GLN A C 1
ATOM 753 O O . GLN A 1 102 ? -2.511 -1.879 11.928 1.00 96.56 102 GLN A O 1
ATOM 758 N N . LEU A 1 103 ? -4.721 -1.677 12.307 1.00 97.38 103 LEU A N 1
ATOM 759 C CA . LEU A 1 103 ? -5.030 -0.967 11.068 1.00 97.38 103 LEU A CA 1
ATOM 760 C C . LEU A 1 103 ? -4.350 0.407 11.001 1.00 97.38 103 LEU A C 1
ATOM 762 O O . LEU A 1 103 ? -3.779 0.742 9.966 1.00 97.38 103 LEU A O 1
ATOM 766 N N . LEU A 1 104 ? -4.357 1.180 12.093 1.00 97.94 104 LEU A N 1
ATOM 767 C CA . LEU A 1 104 ? -3.676 2.477 12.158 1.00 97.94 104 LEU A CA 1
ATOM 768 C C . LEU A 1 104 ? -2.172 2.328 11.905 1.00 97.94 104 LEU A C 1
ATOM 770 O O . LEU A 1 104 ? -1.623 3.007 11.038 1.00 97.94 104 LEU A O 1
ATOM 774 N N . ASN A 1 105 ? -1.516 1.403 12.612 1.00 97.25 105 ASN A N 1
ATOM 775 C CA . ASN A 1 105 ? -0.091 1.134 12.416 1.00 97.25 105 ASN A CA 1
ATOM 776 C C . ASN A 1 105 ? 0.196 0.709 10.973 1.00 97.25 105 ASN A C 1
ATOM 778 O O . ASN A 1 105 ? 1.203 1.118 10.391 1.00 97.25 105 ASN A O 1
ATOM 782 N N . ARG A 1 106 ? -0.708 -0.071 10.366 1.00 97.19 106 ARG A N 1
ATOM 783 C CA . ARG A 1 106 ?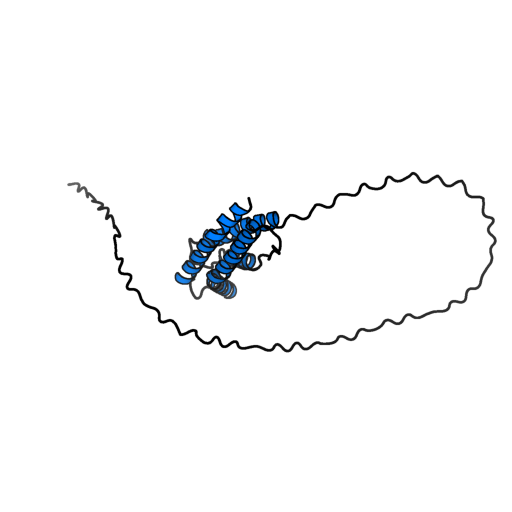 -0.531 -0.523 8.990 1.00 97.19 106 ARG A CA 1
ATOM 784 C C . ARG A 1 106 ? -0.732 0.581 7.962 1.00 97.19 106 ARG A C 1
ATOM 786 O O . ARG A 1 106 ? 0.027 0.628 7.003 1.00 97.19 106 ARG A O 1
ATOM 793 N N . LEU A 1 107 ? -1.688 1.483 8.162 1.00 98.25 107 LEU A N 1
ATOM 794 C CA . LEU A 1 107 ? -1.876 2.660 7.312 1.00 98.25 107 LEU A CA 1
ATOM 795 C C . LEU A 1 107 ? -0.672 3.610 7.373 1.00 98.25 107 LEU A C 1
ATOM 797 O O . LEU A 1 107 ? -0.253 4.121 6.338 1.00 98.25 107 LEU A O 1
ATOM 801 N N . ILE A 1 108 ? -0.082 3.808 8.555 1.00 98.12 108 ILE A N 1
ATOM 802 C CA . ILE A 1 108 ? 1.146 4.604 8.713 1.00 98.12 108 ILE A CA 1
ATOM 803 C C . ILE A 1 108 ? 2.310 3.957 7.951 1.00 98.12 108 ILE A C 1
ATOM 805 O O . ILE A 1 108 ? 3.007 4.644 7.206 1.00 98.12 108 ILE A O 1
ATOM 809 N N . ALA A 1 109 ? 2.490 2.638 8.083 1.00 96.81 109 ALA A N 1
ATOM 810 C CA . ALA A 1 109 ? 3.505 1.907 7.326 1.00 96.81 109 ALA A CA 1
ATOM 811 C C . ALA A 1 109 ? 3.252 1.985 5.811 1.00 96.81 109 ALA A C 1
ATOM 813 O O . ALA A 1 109 ? 4.165 2.298 5.056 1.00 96.81 109 ALA A O 1
ATOM 814 N N . LEU A 1 110 ? 2.005 1.768 5.368 1.00 96.81 110 LEU A N 1
ATOM 815 C CA . LEU A 1 110 ? 1.611 1.884 3.960 1.00 96.81 110 LEU A CA 1
ATOM 816 C C . LEU A 1 110 ? 1.948 3.265 3.402 1.00 96.81 110 LEU A C 1
ATOM 818 O O . LEU A 1 110 ? 2.519 3.361 2.324 1.00 96.81 110 LEU A O 1
ATOM 822 N N . ARG A 1 111 ? 1.629 4.333 4.142 1.00 96.88 111 ARG A N 1
ATOM 823 C CA . ARG A 1 111 ? 1.976 5.699 3.748 1.00 96.88 111 ARG A CA 1
ATOM 824 C C . ARG A 1 111 ? 3.477 5.842 3.512 1.00 96.88 111 ARG A C 1
ATOM 826 O O . ARG A 1 111 ? 3.867 6.355 2.473 1.00 96.88 111 ARG A O 1
ATOM 833 N N . SER A 1 112 ? 4.290 5.381 4.462 1.00 94.94 112 SER A N 1
ATOM 834 C CA . SER A 1 112 ? 5.748 5.476 4.371 1.00 94.94 112 SER A CA 1
ATOM 835 C C . SER A 1 112 ? 6.302 4.716 3.164 1.00 94.94 112 SER A C 1
ATOM 837 O O . SER A 1 112 ? 7.185 5.229 2.486 1.00 94.94 112 SER A O 1
ATOM 839 N N . GLU A 1 113 ? 5.797 3.511 2.884 1.00 92.94 113 GLU A N 1
ATOM 840 C CA . GLU A 1 113 ? 6.230 2.714 1.726 1.00 92.94 113 GLU A CA 1
ATOM 841 C C . GLU A 1 113 ? 5.787 3.351 0.402 1.00 92.94 113 GLU A C 1
ATOM 843 O O . GLU A 1 113 ? 6.568 3.432 -0.542 1.00 92.94 113 GLU A O 1
ATOM 848 N N . VAL A 1 114 ? 4.564 3.885 0.345 1.00 92.25 114 VAL A N 1
ATOM 849 C CA . VAL A 1 114 ? 4.046 4.596 -0.832 1.00 92.25 114 VAL A CA 1
ATOM 850 C C . VAL A 1 114 ? 4.831 5.884 -1.100 1.00 92.25 114 VAL A C 1
ATOM 852 O O . VAL A 1 114 ? 5.183 6.165 -2.244 1.00 92.25 114 VAL A O 1
ATOM 855 N N . GLU A 1 115 ? 5.158 6.658 -0.065 1.00 91.12 115 GLU A N 1
ATOM 856 C CA . GLU A 1 115 ? 6.021 7.838 -0.194 1.00 91.12 115 GLU A CA 1
ATOM 857 C C . GLU A 1 115 ? 7.442 7.440 -0.637 1.00 91.12 115 GLU A C 1
ATOM 859 O O . GLU A 1 115 ? 8.034 8.130 -1.466 1.00 91.12 115 GLU A O 1
ATOM 864 N N . ALA A 1 116 ? 7.980 6.301 -0.189 1.00 88.06 116 ALA A N 1
ATOM 865 C CA . ALA A 1 116 ? 9.307 5.836 -0.604 1.00 88.06 116 ALA A CA 1
ATOM 866 C C . ALA A 1 116 ? 9.410 5.578 -2.120 1.00 88.06 116 ALA A C 1
ATOM 868 O O . ALA A 1 116 ? 10.440 5.887 -2.716 1.00 88.06 116 ALA A O 1
ATOM 869 N N . ILE A 1 117 ? 8.322 5.146 -2.773 1.00 84.75 117 ILE A N 1
ATOM 870 C CA . ILE A 1 117 ? 8.258 4.996 -4.243 1.00 84.75 117 ILE A CA 1
ATOM 871 C C . ILE A 1 117 ? 8.492 6.346 -4.962 1.00 84.75 117 ILE A C 1
ATOM 873 O O . ILE A 1 117 ? 8.951 6.387 -6.102 1.00 84.75 117 ILE A O 1
ATOM 877 N N . THR A 1 118 ? 8.203 7.477 -4.305 1.00 74.81 118 THR A N 1
ATOM 878 C CA . THR A 1 118 ? 8.194 8.812 -4.929 1.00 74.81 118 THR A CA 1
ATOM 879 C C . THR A 1 118 ? 9.463 9.641 -4.817 1.00 74.81 118 THR A C 1
ATOM 881 O O . THR A 1 118 ? 9.646 10.564 -5.621 1.00 74.81 118 THR A O 1
ATOM 884 N N . TYR A 1 119 ? 10.297 9.387 -3.811 1.00 63.59 119 TYR A N 1
ATOM 885 C CA . TYR A 1 119 ? 11.412 10.279 -3.484 1.00 63.59 119 TYR A CA 1
ATOM 886 C C . TYR A 1 119 ? 12.643 10.068 -4.368 1.00 63.59 119 TYR A C 1
ATOM 888 O O . TYR A 1 119 ? 13.458 10.978 -4.496 1.00 63.59 119 TYR A O 1
ATOM 896 N N . ASP A 1 120 ? 12.756 8.930 -5.048 1.00 59.41 120 ASP A N 1
ATOM 897 C CA . ASP A 1 120 ? 13.992 8.537 -5.732 1.00 59.41 120 ASP A CA 1
ATOM 898 C C . ASP A 1 120 ? 13.951 8.764 -7.259 1.00 59.41 120 ASP A C 1
ATOM 900 O O . ASP A 1 120 ? 14.407 7.967 -8.069 1.00 59.41 120 ASP A O 1
ATOM 904 N N . THR A 1 121 ? 13.332 9.862 -7.696 1.00 51.72 121 THR A N 1
ATOM 905 C CA . THR A 1 121 ? 12.784 9.974 -9.067 1.00 51.72 121 THR A CA 1
ATOM 906 C C . THR A 1 121 ? 13.553 10.934 -9.966 1.00 51.72 121 THR A C 1
ATOM 908 O O . THR A 1 121 ? 13.176 11.195 -11.108 1.00 51.72 121 THR A O 1
ATOM 911 N N . GLY A 1 122 ? 14.708 11.400 -9.482 1.00 51.12 122 GLY A N 1
ATOM 912 C CA . GLY A 1 122 ? 15.658 12.199 -10.255 1.00 51.12 122 GLY A CA 1
ATOM 913 C C . GLY A 1 122 ? 16.334 11.435 -11.401 1.00 51.12 122 GLY A C 1
ATOM 914 O O . GLY A 1 122 ? 17.113 12.019 -12.147 1.00 51.12 122 GLY A O 1
ATOM 915 N N . SER A 1 123 ? 16.079 10.135 -11.570 1.00 52.66 123 SER A N 1
ATOM 916 C CA . SER A 1 123 ? 16.607 9.338 -12.679 1.00 52.66 123 SER A CA 1
ATOM 917 C C . SER A 1 123 ? 15.598 8.261 -13.066 1.00 52.66 123 SER A C 1
ATOM 919 O O . SER A 1 123 ? 15.295 7.384 -12.273 1.00 52.66 123 SER A O 1
ATOM 921 N N . ILE A 1 124 ? 15.120 8.297 -14.310 1.00 57.62 124 ILE A N 1
ATOM 922 C CA . ILE A 1 124 ? 14.172 7.367 -14.969 1.00 57.62 124 ILE A CA 1
ATOM 923 C C . ILE A 1 124 ? 14.754 5.931 -15.111 1.00 57.62 124 ILE A C 1
ATOM 925 O O . ILE A 1 124 ? 14.347 5.125 -15.944 1.00 57.62 124 ILE A O 1
ATOM 929 N N . ALA A 1 125 ? 15.768 5.588 -14.322 1.00 56.53 125 ALA A N 1
ATOM 930 C CA . ALA A 1 125 ? 16.503 4.349 -14.430 1.00 56.53 125 ALA A CA 1
ATOM 931 C C . ALA A 1 125 ? 16.112 3.427 -13.278 1.00 56.53 125 ALA A C 1
ATOM 933 O O . ALA A 1 125 ? 16.409 3.720 -12.122 1.00 56.53 125 ALA A O 1
ATOM 934 N N . CYS A 1 126 ? 15.575 2.252 -13.611 1.00 73.88 126 CYS A N 1
ATOM 935 C CA . CYS A 1 126 ? 15.575 1.062 -12.758 1.00 73.88 126 CYS A CA 1
ATOM 936 C C . CYS A 1 126 ? 17.010 0.582 -12.450 1.00 73.88 126 CYS A C 1
ATOM 938 O O . CYS A 1 126 ? 17.276 -0.608 -12.476 1.00 73.88 126 CYS A O 1
ATOM 940 N N . GLY A 1 127 ? 17.972 1.485 -12.232 1.00 67.75 127 GLY A N 1
ATOM 941 C CA . GLY A 1 127 ? 19.372 1.154 -12.011 1.00 67.75 127 GLY A CA 1
ATOM 942 C C . GLY A 1 127 ? 19.564 0.305 -10.751 1.00 67.75 127 GLY A C 1
ATOM 943 O O . GLY A 1 127 ? 18.657 0.221 -9.927 1.00 67.75 127 GLY A O 1
ATOM 944 N N . PRO A 1 128 ? 20.766 -0.250 -10.517 1.00 66.19 128 PRO A N 1
ATOM 945 C CA . PRO A 1 128 ? 21.000 -1.238 -9.456 1.00 66.19 128 PRO A CA 1
ATOM 946 C C . PRO A 1 128 ? 20.668 -0.728 -8.047 1.00 66.19 128 PRO A C 1
ATOM 948 O O . PRO A 1 128 ? 20.382 -1.511 -7.150 1.00 66.19 128 PRO A O 1
ATOM 951 N N . LYS A 1 129 ? 20.734 0.593 -7.843 1.00 65.31 129 LYS A N 1
ATOM 952 C CA . LYS A 1 129 ? 20.368 1.246 -6.580 1.00 65.31 129 LYS A CA 1
ATOM 953 C C . LYS A 1 129 ? 18.853 1.398 -6.395 1.00 65.31 129 LYS A C 1
ATOM 955 O O . LYS A 1 129 ? 18.394 1.427 -5.263 1.00 65.31 129 LYS A O 1
ATOM 960 N N . TYR A 1 130 ? 18.109 1.485 -7.494 1.00 68.62 130 TYR A N 1
ATOM 961 C CA . TYR A 1 130 ? 16.696 1.864 -7.545 1.00 68.62 130 TYR A CA 1
ATOM 962 C C . TYR A 1 130 ? 15.773 0.657 -7.671 1.00 68.62 130 TYR A C 1
ATOM 964 O O . TYR A 1 130 ? 14.723 0.596 -7.036 1.00 68.62 130 TYR A O 1
ATOM 972 N N . SER A 1 131 ? 16.175 -0.330 -8.468 1.00 64.19 131 SER A N 1
ATOM 973 C CA . SER A 1 131 ? 15.370 -1.520 -8.719 1.00 64.19 131 SER A CA 1
ATOM 974 C C . SER A 1 131 ? 15.134 -2.345 -7.454 1.00 64.19 131 SER A C 1
ATOM 976 O O . SER A 1 131 ? 14.029 -2.838 -7.270 1.00 64.19 131 SER A O 1
ATOM 978 N N . GLY A 1 132 ? 16.099 -2.394 -6.528 1.00 70.25 132 GLY A N 1
ATOM 979 C CA . GLY A 1 132 ? 15.902 -3.035 -5.223 1.00 70.25 132 GLY A CA 1
ATOM 980 C C . GLY A 1 132 ? 14.888 -2.319 -4.319 1.00 70.25 132 GLY A C 1
ATOM 981 O O . GLY A 1 132 ? 14.243 -2.966 -3.500 1.00 70.25 132 GLY A O 1
ATOM 982 N N . SER A 1 133 ? 14.715 -1.000 -4.469 1.00 76.50 133 SER A N 1
ATOM 983 C CA . SER A 1 133 ? 13.731 -0.226 -3.699 1.00 76.50 133 SER A CA 1
ATOM 984 C C . SER A 1 133 ? 12.322 -0.409 -4.263 1.00 76.50 133 SER A C 1
ATOM 986 O O . SER A 1 133 ? 11.411 -0.747 -3.511 1.00 76.50 133 SER A O 1
ATOM 988 N N . ILE A 1 134 ? 12.147 -0.263 -5.582 1.00 80.88 134 ILE A N 1
ATOM 989 C CA . ILE A 1 134 ? 10.839 -0.461 -6.228 1.00 80.88 134 ILE A CA 1
ATOM 990 C C . ILE A 1 134 ? 10.353 -1.900 -6.038 1.00 80.88 134 ILE A C 1
ATOM 992 O O . ILE A 1 134 ? 9.190 -2.088 -5.692 1.00 80.88 134 ILE A O 1
ATOM 996 N N . ASP A 1 135 ? 11.232 -2.892 -6.217 1.00 81.94 135 ASP A N 1
ATOM 997 C CA . ASP A 1 135 ? 10.885 -4.306 -6.047 1.00 81.94 135 ASP A CA 1
ATOM 998 C C . ASP A 1 135 ? 10.420 -4.599 -4.613 1.00 81.94 135 ASP A C 1
ATOM 1000 O O . ASP A 1 135 ? 9.283 -5.011 -4.391 1.00 81.94 135 ASP A O 1
ATOM 1004 N N . SER A 1 136 ? 11.254 -4.248 -3.627 1.00 87.69 136 SER A N 1
ATOM 1005 C CA . SER A 1 136 ? 10.964 -4.450 -2.203 1.00 87.69 136 SER A CA 1
ATOM 1006 C C . SER A 1 136 ? 9.676 -3.756 -1.750 1.00 87.69 136 SER A C 1
ATOM 1008 O O . SER A 1 136 ? 8.849 -4.368 -1.074 1.00 87.69 136 SER A O 1
ATOM 1010 N N . HIS A 1 137 ? 9.467 -2.490 -2.129 1.00 90.69 137 HIS A N 1
ATOM 1011 C CA . HIS A 1 137 ? 8.277 -1.750 -1.707 1.00 90.69 137 HIS A CA 1
ATOM 1012 C C . HIS A 1 137 ? 7.014 -2.225 -2.420 1.00 90.69 137 HIS A C 1
ATOM 1014 O O . HIS A 1 137 ? 5.979 -2.357 -1.774 1.00 90.69 137 HIS A O 1
ATOM 1020 N N . TYR A 1 138 ? 7.069 -2.505 -3.724 1.00 92.19 138 TYR A N 1
ATOM 1021 C CA . TYR A 1 138 ? 5.894 -2.979 -4.453 1.00 92.19 138 TYR A CA 1
ATOM 1022 C C . TYR A 1 138 ? 5.426 -4.343 -3.933 1.00 92.19 138 TYR A C 1
ATOM 1024 O O . TYR A 1 138 ? 4.255 -4.480 -3.572 1.00 92.19 138 TYR A O 1
ATOM 1032 N N . GLU A 1 139 ? 6.342 -5.311 -3.820 1.00 93.25 139 GLU A N 1
ATOM 1033 C CA . GLU A 1 139 ? 6.052 -6.652 -3.297 1.00 93.25 139 GLU A CA 1
ATOM 1034 C C . GLU A 1 139 ? 5.581 -6.601 -1.841 1.00 93.25 139 GLU A C 1
ATOM 1036 O O . GLU A 1 139 ? 4.591 -7.245 -1.480 1.00 93.25 139 GLU A O 1
ATOM 1041 N N . SER A 1 140 ? 6.227 -5.768 -1.012 1.00 94.62 140 SER A N 1
ATOM 1042 C CA . SER A 1 140 ? 5.769 -5.518 0.356 1.00 94.62 140 SER A CA 1
ATOM 1043 C C . SER A 1 140 ? 4.320 -5.053 0.344 1.00 94.62 140 SER A C 1
ATOM 1045 O O . SER A 1 140 ? 3.499 -5.728 0.959 1.00 94.62 140 SER A O 1
ATOM 1047 N N . ILE A 1 141 ? 3.988 -3.987 -0.402 1.00 94.94 141 ILE A N 1
ATOM 1048 C CA . ILE A 1 141 ? 2.651 -3.371 -0.465 1.00 94.94 141 ILE A CA 1
ATOM 1049 C C . ILE A 1 141 ? 1.570 -4.362 -0.897 1.00 94.94 141 ILE A C 1
ATOM 1051 O O . ILE A 1 141 ? 0.506 -4.409 -0.277 1.00 94.94 141 ILE A O 1
ATOM 1055 N N . ILE A 1 142 ? 1.803 -5.165 -1.936 1.00 95.44 142 ILE A N 1
ATOM 1056 C CA . ILE A 1 142 ? 0.787 -6.121 -2.407 1.00 95.44 142 ILE A CA 1
ATOM 1057 C C . ILE A 1 142 ? 0.587 -7.293 -1.437 1.00 95.44 142 ILE A C 1
ATOM 1059 O O . ILE A 1 142 ? -0.508 -7.855 -1.386 1.00 95.44 142 ILE A O 1
ATOM 1063 N N . ALA A 1 143 ? 1.594 -7.616 -0.619 1.00 96.81 143 ALA A N 1
ATOM 1064 C CA . ALA A 1 143 ? 1.519 -8.635 0.427 1.00 96.81 143 ALA A CA 1
ATOM 1065 C C . ALA A 1 143 ? 0.898 -8.121 1.742 1.00 96.81 143 ALA A C 1
ATOM 1067 O O . ALA A 1 143 ? 0.872 -8.835 2.749 1.00 96.81 143 ALA A O 1
ATOM 1068 N N . TYR A 1 144 ? 0.390 -6.883 1.771 1.00 95.69 144 TYR A N 1
ATOM 1069 C CA . TYR A 1 144 ? -0.222 -6.308 2.965 1.00 95.69 144 TYR A CA 1
ATOM 1070 C C . TYR A 1 144 ? -1.409 -7.156 3.462 1.00 95.69 144 TYR A C 1
ATOM 1072 O O . TYR A 1 144 ? -2.270 -7.562 2.676 1.00 95.69 144 TYR A O 1
ATOM 1080 N N . PRO A 1 145 ? -1.511 -7.391 4.785 1.00 96.88 145 PRO A N 1
ATOM 1081 C CA . PRO A 1 145 ? -2.533 -8.259 5.342 1.00 96.88 145 PRO A CA 1
ATOM 1082 C C . PRO A 1 145 ? -3.932 -7.659 5.193 1.00 96.88 145 PRO A C 1
ATOM 1084 O O . PRO A 1 145 ? -4.135 -6.440 5.122 1.00 96.88 145 PRO A O 1
ATOM 1087 N N . THR A 1 146 ? -4.917 -8.550 5.212 1.00 96.62 146 THR A N 1
ATOM 1088 C CA . THR A 1 146 ? -6.337 -8.208 5.266 1.00 96.62 146 THR A CA 1
ATOM 1089 C C . THR A 1 146 ? -6.838 -8.299 6.701 1.00 96.62 146 THR A C 1
ATOM 1091 O O . THR A 1 146 ? -6.451 -9.215 7.424 1.00 96.62 146 THR A O 1
ATOM 1094 N N . TYR A 1 147 ? -7.742 -7.406 7.098 1.00 94.94 147 TYR A N 1
ATOM 1095 C CA . TYR A 1 147 ? -8.319 -7.398 8.441 1.00 94.94 147 TYR A CA 1
ATOM 1096 C C . TYR A 1 147 ? -9.796 -7.782 8.385 1.00 94.94 147 TYR A C 1
ATOM 1098 O O . TYR A 1 147 ? -10.526 -7.340 7.495 1.00 94.94 147 TYR A O 1
ATOM 1106 N N . ASN A 1 148 ? -10.248 -8.585 9.350 1.00 95.38 148 ASN A N 1
ATOM 1107 C CA . ASN A 1 148 ? -11.674 -8.786 9.567 1.00 95.38 148 ASN A CA 1
ATOM 1108 C C . ASN A 1 148 ? -12.222 -7.605 10.376 1.00 95.38 148 ASN A C 1
ATOM 1110 O O . ASN A 1 148 ? -11.968 -7.497 11.574 1.00 95.38 148 ASN A O 1
ATOM 1114 N N . VAL A 1 149 ? -12.958 -6.722 9.706 1.00 97.12 149 VAL A N 1
ATOM 1115 C CA . VAL A 1 149 ? -13.609 -5.552 10.317 1.00 97.12 149 VAL A CA 1
ATOM 1116 C C . VAL A 1 149 ? -15.117 -5.749 10.497 1.00 97.12 149 VAL A C 1
ATOM 1118 O O . VAL A 1 149 ? -15.827 -4.795 10.814 1.00 97.12 149 VAL A O 1
ATOM 1121 N N . ALA A 1 150 ? -15.628 -6.972 10.314 1.00 96.56 150 ALA A N 1
ATOM 1122 C CA . ALA A 1 150 ? -17.035 -7.269 10.552 1.00 96.56 150 ALA A CA 1
ATOM 1123 C C . ALA A 1 150 ? -17.398 -6.966 12.015 1.00 96.56 150 ALA A C 1
ATOM 1125 O O . ALA A 1 150 ? -16.714 -7.401 12.940 1.00 96.56 150 ALA A O 1
ATOM 1126 N N . GLY A 1 151 ? -18.453 -6.176 12.222 1.00 95.50 151 GLY A N 1
ATOM 1127 C CA . GLY A 1 151 ? -18.880 -5.736 13.555 1.00 95.50 151 GLY A CA 1
ATOM 1128 C C . GLY A 1 151 ? -18.025 -4.627 14.179 1.00 95.50 151 GLY A C 1
ATOM 1129 O O . GLY A 1 151 ? -18.284 -4.232 15.313 1.00 95.50 151 GLY A O 1
ATOM 1130 N N . SER A 1 152 ? -17.023 -4.102 13.466 1.00 96.94 152 SER A N 1
ATOM 1131 C CA . SER A 1 152 ? -16.322 -2.881 13.881 1.00 96.94 152 SER A CA 1
ATOM 1132 C C . SER A 1 152 ? -17.179 -1.639 13.613 1.00 96.94 152 SER A C 1
ATOM 1134 O O . SER A 1 152 ? -18.135 -1.693 12.842 1.00 96.94 152 SER A O 1
ATOM 1136 N N . SER A 1 153 ? -16.826 -0.505 14.221 1.00 97.69 153 SER A N 1
ATOM 1137 C CA . SER A 1 153 ? -17.518 0.764 13.965 1.00 97.69 153 SER A CA 1
ATOM 1138 C C . SER A 1 153 ? -17.402 1.208 12.503 1.00 97.69 153 SER A C 1
ATOM 1140 O O . SER A 1 153 ? -16.430 0.872 11.820 1.00 97.69 153 SER A O 1
ATOM 1142 N N . ASP A 1 154 ? -18.347 2.035 12.052 1.00 97.94 154 ASP A N 1
ATOM 1143 C CA . ASP A 1 154 ? -18.357 2.597 10.692 1.00 97.94 154 ASP A CA 1
ATOM 1144 C C . ASP A 1 154 ? -17.049 3.328 10.355 1.00 97.94 154 ASP A C 1
ATOM 1146 O O . ASP A 1 154 ? -16.554 3.245 9.234 1.00 97.94 154 ASP A O 1
ATOM 1150 N N . VAL A 1 155 ? -16.431 3.974 11.350 1.00 98.06 155 VAL A N 1
ATOM 1151 C CA . VAL A 1 155 ? -15.130 4.648 11.216 1.00 98.06 155 VAL A CA 1
ATOM 1152 C C . VAL A 1 155 ? -14.014 3.661 10.853 1.00 98.06 155 VAL A C 1
ATOM 1154 O O . VAL A 1 155 ? -13.229 3.924 9.942 1.00 98.06 155 VAL A O 1
ATOM 1157 N N . ILE A 1 156 ? -13.950 2.504 11.525 1.00 97.94 156 ILE A N 1
ATOM 1158 C CA . ILE A 1 156 ? -12.945 1.466 11.236 1.00 97.94 156 ILE A CA 1
ATOM 1159 C C . ILE A 1 156 ? -13.198 0.850 9.859 1.00 97.94 156 ILE A C 1
ATOM 1161 O O . ILE A 1 156 ? -12.251 0.631 9.104 1.00 97.94 156 ILE A O 1
ATOM 1165 N N . GLN A 1 157 ? -14.463 0.599 9.514 1.00 98.25 157 GLN A N 1
ATOM 1166 C CA . GLN A 1 157 ? -14.827 0.056 8.205 1.00 98.25 157 GLN A CA 1
ATOM 1167 C C . GLN A 1 157 ? -14.455 1.024 7.072 1.00 98.25 157 GLN A C 1
ATOM 1169 O O . GLN A 1 157 ? -13.837 0.610 6.093 1.00 98.25 157 GLN A O 1
ATOM 1174 N N . ALA A 1 158 ? -14.746 2.320 7.224 1.00 98.12 158 ALA A N 1
ATOM 1175 C CA . ALA A 1 158 ? -14.380 3.349 6.253 1.00 98.12 158 ALA A CA 1
ATOM 1176 C C . ALA A 1 158 ? -12.856 3.454 6.066 1.00 98.12 158 ALA A C 1
ATOM 1178 O O . ALA A 1 158 ? -12.369 3.448 4.934 1.00 98.12 158 ALA A O 1
ATOM 1179 N N . ALA A 1 159 ? -12.089 3.473 7.162 1.00 98.38 159 ALA A N 1
ATOM 1180 C CA . ALA A 1 159 ? -10.629 3.497 7.093 1.00 98.38 159 ALA A CA 1
ATOM 1181 C C . ALA A 1 159 ? -10.059 2.237 6.416 1.00 98.38 159 ALA A C 1
ATOM 1183 O O . ALA A 1 159 ? -9.131 2.330 5.611 1.00 98.38 159 ALA A O 1
ATOM 1184 N N . TYR A 1 160 ? -10.634 1.062 6.692 1.00 98.44 160 TYR A N 1
ATOM 1185 C CA . TYR A 1 160 ? -10.226 -0.187 6.050 1.00 98.44 160 TYR A CA 1
ATOM 1186 C C . TYR A 1 160 ? -10.557 -0.214 4.550 1.00 98.44 160 TYR A C 1
ATOM 1188 O O . TYR A 1 160 ? -9.749 -0.692 3.755 1.00 98.44 160 TYR A O 1
ATOM 1196 N N . ASN A 1 161 ? -11.696 0.343 4.136 1.00 98.31 161 ASN A N 1
ATOM 1197 C CA . ASN A 1 161 ? -12.042 0.461 2.719 1.00 98.31 161 ASN A CA 1
ATOM 1198 C C . ASN A 1 161 ? -11.036 1.347 1.970 1.00 98.31 161 ASN A C 1
ATOM 1200 O O . ASN A 1 161 ? -10.518 0.932 0.932 1.00 98.31 161 ASN A O 1
ATOM 1204 N N . ASN A 1 162 ? -10.675 2.503 2.539 1.00 98.50 162 ASN A N 1
ATOM 1205 C CA . ASN A 1 162 ? -9.635 3.376 1.984 1.00 98.50 162 ASN A CA 1
ATOM 1206 C C . ASN A 1 162 ? -8.274 2.669 1.908 1.00 98.50 162 ASN A C 1
ATOM 1208 O O . ASN A 1 162 ? -7.592 2.747 0.888 1.00 98.50 162 ASN A O 1
ATOM 1212 N N . TYR A 1 163 ? -7.903 1.930 2.958 1.00 98.44 163 TYR A N 1
ATOM 1213 C CA . TYR A 1 163 ? -6.698 1.100 2.990 1.00 98.44 163 TYR A CA 1
ATOM 1214 C C . TYR A 1 163 ? -6.662 0.085 1.835 1.00 98.44 163 TYR A C 1
ATOM 1216 O O . TYR A 1 163 ? -5.672 0.004 1.106 1.00 98.44 163 TYR A O 1
ATOM 1224 N N . ARG A 1 164 ? -7.751 -0.667 1.620 1.00 98.38 164 ARG A N 1
ATOM 1225 C CA . ARG A 1 164 ? -7.828 -1.664 0.540 1.00 98.38 164 ARG A CA 1
ATOM 1226 C C . ARG A 1 164 ? -7.828 -1.028 -0.843 1.00 98.38 164 ARG A C 1
ATOM 1228 O O . ARG A 1 164 ? -7.166 -1.548 -1.740 1.00 98.38 164 ARG A O 1
ATOM 1235 N N . GLN A 1 165 ? -8.531 0.088 -1.012 1.00 98.50 165 GLN A N 1
ATOM 1236 C CA . GLN A 1 165 ? -8.573 0.811 -2.278 1.00 98.50 165 GLN A CA 1
ATOM 1237 C C . GLN A 1 165 ? -7.199 1.392 -2.640 1.00 98.50 165 GLN A C 1
ATOM 1239 O O . GLN A 1 165 ? -6.775 1.263 -3.787 1.00 98.50 165 GLN A O 1
ATOM 1244 N N . ALA A 1 166 ? -6.469 1.950 -1.670 1.00 98.25 166 ALA A N 1
ATOM 1245 C CA . ALA A 1 166 ? -5.116 2.461 -1.880 1.00 98.25 166 ALA A CA 1
ATOM 1246 C C . ALA A 1 166 ? -4.151 1.366 -2.370 1.00 98.25 166 ALA A C 1
ATOM 1248 O O . ALA A 1 166 ? -3.458 1.569 -3.365 1.00 98.25 166 ALA A O 1
ATOM 1249 N N . ILE A 1 167 ? -4.161 0.184 -1.738 1.00 98.00 167 ILE A N 1
ATOM 1250 C CA . ILE A 1 167 ? -3.350 -0.967 -2.179 1.00 98.00 167 ILE A CA 1
ATOM 1251 C C . ILE A 1 167 ? -3.708 -1.368 -3.616 1.00 98.00 167 ILE A C 1
ATOM 1253 O O . ILE A 1 167 ? -2.816 -1.597 -4.430 1.00 98.00 167 ILE A O 1
ATOM 1257 N N . GLY A 1 168 ? -5.001 -1.412 -3.959 1.00 97.94 168 GLY A N 1
ATOM 1258 C CA . GLY A 1 168 ? -5.449 -1.743 -5.316 1.00 97.94 168 GLY A CA 1
ATOM 1259 C C . GLY A 1 168 ? -4.960 -0.750 -6.379 1.00 97.94 168 GLY A C 1
ATOM 1260 O O . GLY A 1 168 ? -4.532 -1.162 -7.462 1.00 97.94 168 GLY A O 1
ATOM 1261 N N . ILE A 1 169 ? -4.970 0.550 -6.060 1.00 98.00 169 ILE A N 1
ATOM 1262 C CA . ILE A 1 169 ? -4.451 1.611 -6.936 1.00 98.00 169 ILE A CA 1
ATOM 1263 C C . ILE A 1 169 ? -2.945 1.446 -7.144 1.00 98.00 169 ILE A C 1
ATOM 1265 O O . ILE A 1 169 ? -2.5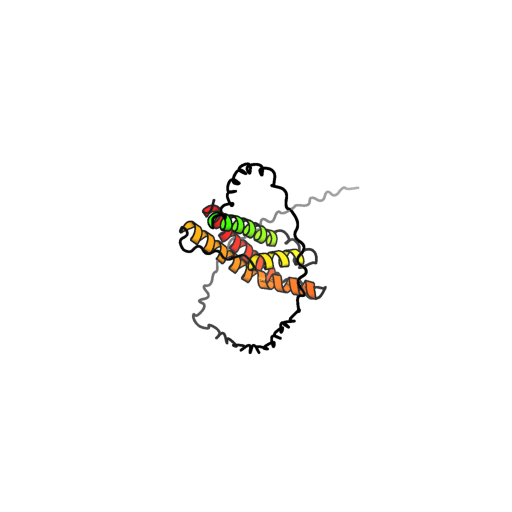03 1.431 -8.294 1.00 98.00 169 ILE A O 1
ATOM 1269 N N . ILE A 1 170 ? -2.162 1.281 -6.072 1.00 96.12 170 ILE A N 1
ATOM 1270 C CA . ILE A 1 170 ? -0.708 1.074 -6.169 1.00 96.12 170 ILE A CA 1
ATOM 1271 C C . ILE A 1 170 ? -0.396 -0.177 -6.983 1.00 96.12 170 ILE A C 1
ATOM 1273 O O . ILE A 1 170 ? 0.347 -0.090 -7.959 1.00 96.12 170 ILE A O 1
ATOM 1277 N N . SER A 1 171 ? -1.021 -1.308 -6.645 1.00 96.38 171 SER A N 1
ATOM 1278 C CA . SER A 1 171 ? -0.817 -2.578 -7.342 1.00 96.38 171 SER A CA 1
ATOM 1279 C C . SER A 1 171 ? -1.031 -2.428 -8.848 1.00 96.38 171 SER A C 1
ATOM 1281 O O . SER A 1 171 ? -0.184 -2.852 -9.628 1.00 96.38 171 SER A O 1
ATOM 1283 N N . THR A 1 172 ? -2.105 -1.753 -9.267 1.00 97.31 172 THR A N 1
ATOM 1284 C CA . THR A 1 172 ? -2.432 -1.586 -10.690 1.00 97.31 172 THR A CA 1
ATOM 1285 C C . THR A 1 172 ? -1.503 -0.593 -11.389 1.00 97.31 172 THR A C 1
ATOM 1287 O O . THR A 1 172 ? -0.944 -0.901 -12.437 1.00 97.31 172 THR A O 1
ATOM 1290 N N . SER A 1 173 ? -1.331 0.598 -10.816 1.00 95.62 173 SER A N 1
ATOM 1291 C CA . SER A 1 173 ? -0.581 1.702 -11.434 1.00 95.62 173 SER A CA 1
ATOM 1292 C C . SER A 1 173 ? 0.926 1.463 -11.510 1.00 95.62 173 SER A C 1
ATOM 1294 O O . SER A 1 173 ? 1.570 1.947 -12.437 1.00 95.62 173 SER A O 1
ATOM 1296 N N . ASN A 1 174 ? 1.494 0.725 -10.552 1.00 92.69 174 ASN A N 1
ATOM 1297 C CA . ASN A 1 174 ? 2.935 0.492 -10.467 1.00 92.69 174 ASN A CA 1
ATOM 1298 C C . ASN A 1 174 ? 3.369 -0.848 -11.082 1.00 92.69 174 ASN A C 1
ATOM 1300 O O . ASN A 1 174 ? 4.566 -1.074 -11.228 1.00 92.69 174 ASN A O 1
ATOM 1304 N N . ARG A 1 175 ? 2.435 -1.717 -11.499 1.00 94.50 175 ARG A N 1
ATOM 1305 C CA . ARG A 1 175 ? 2.748 -3.053 -12.042 1.00 94.50 175 ARG A CA 1
ATOM 1306 C C . ARG A 1 175 ? 3.699 -3.011 -13.23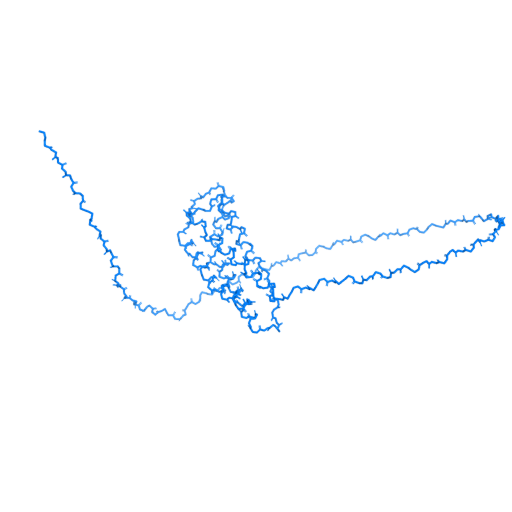5 1.00 94.50 175 ARG A C 1
ATOM 1308 O O . ARG A 1 175 ? 4.645 -3.792 -13.302 1.00 94.50 175 ARG A O 1
ATOM 1315 N N . ASP A 1 176 ? 3.440 -2.126 -14.191 1.00 92.12 176 ASP A N 1
ATOM 1316 C CA . ASP A 1 176 ? 4.222 -2.081 -15.429 1.00 92.12 176 ASP A CA 1
ATOM 1317 C C . ASP A 1 176 ? 5.625 -1.511 -15.167 1.00 92.12 176 ASP A C 1
ATOM 1319 O O . ASP A 1 176 ? 6.603 -2.001 -15.730 1.00 92.12 176 ASP A O 1
ATOM 1323 N N . LEU A 1 177 ? 5.729 -0.529 -14.261 1.00 89.62 177 LEU A N 1
ATOM 1324 C CA . LEU A 1 177 ? 7.004 -0.003 -13.770 1.00 89.62 177 LEU A CA 1
ATOM 1325 C C . LEU A 1 177 ? 7.812 -1.100 -13.065 1.00 89.62 177 LEU A C 1
ATOM 1327 O O . LEU A 1 177 ? 8.971 -1.323 -13.404 1.00 89.62 177 LEU A O 1
ATOM 1331 N N . TYR A 1 178 ? 7.176 -1.809 -12.131 1.00 91.12 178 TYR A N 1
ATOM 1332 C CA . TYR A 1 178 ? 7.751 -2.945 -11.416 1.00 91.12 178 TYR A CA 1
ATOM 1333 C C . TYR A 1 178 ? 8.275 -4.011 -12.387 1.00 91.12 178 TYR A C 1
ATOM 1335 O O . TYR A 1 178 ? 9.441 -4.391 -12.323 1.00 91.12 178 TYR A O 1
ATOM 1343 N N . THR A 1 179 ? 7.449 -4.422 -13.353 1.00 90.69 179 THR A N 1
ATOM 1344 C CA . THR A 1 179 ? 7.798 -5.461 -14.333 1.00 90.69 179 THR A CA 1
ATOM 1345 C C . THR A 1 179 ? 8.997 -5.051 -15.190 1.00 90.69 179 THR A C 1
ATOM 1347 O O . THR A 1 179 ? 9.905 -5.855 -15.394 1.00 90.69 179 THR A O 1
ATOM 1350 N N . GLN A 1 180 ? 9.040 -3.798 -15.659 1.00 87.56 180 GLN A N 1
ATOM 1351 C CA . GLN A 1 180 ? 10.185 -3.277 -16.416 1.00 87.56 180 GLN A CA 1
ATOM 1352 C C . GLN A 1 180 ? 11.460 -3.242 -15.563 1.00 87.56 180 GLN A C 1
ATOM 1354 O O . GLN A 1 180 ? 12.527 -3.621 -16.043 1.00 87.56 180 GLN A O 1
ATOM 1359 N N . CYS A 1 181 ? 11.360 -2.844 -14.291 1.00 86.25 181 CYS A N 1
ATOM 1360 C CA . CYS A 1 181 ? 12.505 -2.837 -13.381 1.00 86.25 181 CYS A CA 1
ATOM 1361 C C . CYS A 1 181 ? 13.007 -4.243 -13.028 1.00 86.25 181 CYS A C 1
ATOM 1363 O O . CYS A 1 181 ? 14.217 -4.447 -12.913 1.00 86.25 181 CYS A O 1
ATOM 1365 N N . LEU A 1 182 ? 12.108 -5.214 -12.887 1.00 87.50 182 LEU A N 1
ATOM 1366 C CA . LEU A 1 182 ? 12.469 -6.603 -12.626 1.00 87.50 182 LEU A CA 1
ATOM 1367 C C . LEU A 1 182 ? 13.130 -7.252 -13.852 1.00 87.50 182 LEU A C 1
ATOM 1369 O O . LEU A 1 182 ? 14.153 -7.923 -13.729 1.00 87.50 182 LEU A O 1
ATOM 1373 N N . ASP A 1 183 ? 12.591 -7.016 -15.050 1.00 86.50 183 ASP A N 1
ATOM 1374 C CA . ASP A 1 183 ? 13.184 -7.489 -16.306 1.00 86.50 183 ASP A CA 1
ATOM 1375 C C . ASP A 1 183 ? 14.594 -6.915 -16.514 1.00 86.50 183 ASP A C 1
ATOM 1377 O O . ASP A 1 183 ? 15.530 -7.638 -16.866 1.00 86.50 183 ASP A O 1
ATOM 1381 N N . TRP A 1 184 ? 14.765 -5.630 -16.198 1.00 83.25 184 TRP A N 1
ATOM 1382 C CA . TRP A 1 184 ? 16.054 -4.949 -16.202 1.00 83.25 184 TRP A CA 1
ATOM 1383 C C . TRP A 1 184 ? 17.079 -5.619 -15.277 1.00 83.25 184 TRP A C 1
ATOM 1385 O O . TRP A 1 184 ? 18.205 -5.898 -15.697 1.00 83.25 184 TRP A O 1
ATOM 1395 N N . LEU A 1 185 ? 16.678 -5.910 -14.032 1.00 82.75 185 LEU A N 1
ATOM 1396 C CA . LEU A 1 185 ? 17.514 -6.590 -13.039 1.00 82.75 185 LEU A CA 1
ATOM 1397 C C . LEU A 1 185 ? 17.965 -7.967 -13.524 1.00 82.75 185 LEU A C 1
ATOM 1399 O O . LEU A 1 185 ? 19.145 -8.302 -13.426 1.00 82.75 185 LEU A O 1
ATOM 1403 N N . ASN A 1 186 ? 17.033 -8.741 -14.077 1.00 86.75 186 ASN A N 1
ATOM 1404 C CA . ASN A 1 186 ? 17.289 -10.109 -14.514 1.00 86.75 186 ASN A CA 1
ATOM 1405 C C . ASN A 1 186 ? 18.188 -10.179 -15.756 1.00 86.75 186 ASN A C 1
ATOM 1407 O O . ASN A 1 186 ? 18.963 -11.124 -15.901 1.00 86.75 186 ASN A O 1
ATOM 1411 N N . LYS A 1 187 ? 18.112 -9.189 -16.654 1.00 85.56 187 LYS A N 1
ATOM 1412 C CA . LYS A 1 187 ? 18.899 -9.157 -17.899 1.00 85.56 187 LYS A CA 1
ATOM 1413 C C . LYS A 1 187 ? 20.282 -8.517 -17.749 1.00 85.56 187 LYS A C 1
ATOM 1415 O O . LYS A 1 187 ? 21.107 -8.656 -18.648 1.00 85.56 187 LYS A O 1
ATOM 1420 N N . GLY A 1 188 ? 20.557 -7.815 -16.646 1.00 76.06 188 GLY A N 1
ATOM 1421 C CA . GLY A 1 188 ? 21.867 -7.205 -16.376 1.00 76.06 188 GLY A CA 1
ATOM 1422 C C . GLY A 1 188 ? 22.226 -6.000 -17.262 1.00 76.06 188 GLY A C 1
ATOM 1423 O O . GLY A 1 188 ? 23.343 -5.485 -17.185 1.00 76.06 188 GLY A O 1
ATOM 1424 N N . SER A 1 189 ? 21.306 -5.526 -18.106 1.00 66.69 189 SER A N 1
ATOM 1425 C CA . SER A 1 189 ? 21.403 -4.243 -18.811 1.00 66.69 189 SER A CA 1
ATOM 1426 C C . SER A 1 189 ? 20.041 -3.803 -19.348 1.00 66.69 189 SER A C 1
ATOM 1428 O O . SER A 1 189 ? 19.275 -4.649 -19.813 1.00 66.69 189 SER A O 1
ATOM 1430 N N . PRO A 1 190 ? 19.744 -2.488 -19.352 1.00 61.81 190 PRO A N 1
ATOM 1431 C CA . PRO A 1 190 ? 18.559 -1.979 -20.025 1.00 61.81 190 PRO A CA 1
ATOM 1432 C C . PRO A 1 190 ? 18.731 -2.183 -21.523 1.00 61.81 190 PRO A C 1
ATOM 1434 O O . PRO A 1 190 ? 19.674 -1.649 -22.104 1.00 61.81 190 PRO A O 1
ATOM 1437 N N . SER A 1 191 ? 17.796 -2.871 -22.171 1.00 55.50 191 SER A N 1
ATOM 1438 C CA . SER A 1 191 ? 17.571 -2.593 -23.589 1.00 55.50 191 SER A CA 1
ATOM 1439 C C . SER A 1 191 ? 16.888 -1.233 -23.763 1.00 55.50 191 SER A C 1
ATOM 1441 O O . SER A 1 191 ? 17.130 -0.568 -24.764 1.00 55.50 191 SER A O 1
ATOM 1443 N N . GLU A 1 192 ? 16.075 -0.790 -22.789 1.00 67.44 192 GLU A N 1
ATOM 1444 C CA . GLU A 1 192 ? 15.266 0.432 -22.877 1.00 67.44 192 GLU A CA 1
ATOM 1445 C C . GLU A 1 192 ? 15.106 1.120 -21.506 1.00 67.44 192 GLU A C 1
ATOM 1447 O O . GLU A 1 192 ? 15.102 0.473 -20.457 1.00 67.44 192 GLU A O 1
ATOM 1452 N N . PHE A 1 193 ? 15.014 2.454 -21.510 1.00 77.88 193 PHE A N 1
ATOM 1453 C CA . PHE A 1 193 ? 14.633 3.242 -20.334 1.00 77.88 193 PHE A CA 1
ATOM 1454 C C . PHE A 1 193 ? 13.145 3.037 -20.026 1.00 77.88 193 PHE A C 1
ATOM 1456 O O . PHE A 1 193 ? 12.357 2.812 -20.944 1.00 77.88 193 PHE A O 1
ATOM 1463 N N . VAL A 1 194 ? 12.742 3.198 -18.760 1.00 83.19 194 VAL A N 1
ATOM 1464 C CA . VAL A 1 194 ? 11.315 3.236 -18.410 1.00 83.19 194 VAL A CA 1
ATOM 1465 C C . VAL A 1 194 ? 10.646 4.356 -19.198 1.00 83.19 194 VAL A C 1
ATOM 1467 O O . VAL A 1 194 ? 11.121 5.495 -19.205 1.00 83.19 194 VAL A O 1
ATOM 1470 N N . SER A 1 195 ? 9.535 4.046 -19.867 1.00 86.94 195 SER A N 1
ATOM 1471 C CA . SER A 1 195 ? 8.822 5.065 -20.636 1.00 86.94 195 SER A CA 1
ATOM 1472 C C . SER A 1 195 ? 8.315 6.182 -19.715 1.00 86.94 195 SER A C 1
ATOM 1474 O O . SER A 1 195 ? 7.842 5.929 -18.602 1.00 86.94 195 SER A O 1
ATOM 1476 N N . SER A 1 196 ? 8.362 7.432 -20.184 1.00 86.50 196 SER A N 1
ATOM 1477 C CA . SER A 1 196 ? 7.825 8.570 -19.424 1.00 86.50 196 SER A CA 1
ATOM 1478 C C . SER A 1 196 ? 6.349 8.374 -19.067 1.00 86.50 196 SER A C 1
ATOM 1480 O O . SER A 1 196 ? 5.918 8.790 -17.995 1.00 86.50 196 SER A O 1
ATOM 1482 N N . LEU A 1 197 ? 5.586 7.695 -19.930 1.00 90.81 197 LEU A N 1
ATOM 1483 C CA . LEU A 1 197 ? 4.195 7.338 -19.674 1.00 90.81 197 LEU A CA 1
ATOM 1484 C C . LEU A 1 197 ? 4.064 6.368 -18.493 1.00 90.81 197 LEU A C 1
ATOM 1486 O O . LEU A 1 197 ? 3.321 6.667 -17.564 1.00 90.81 197 LEU A O 1
ATOM 1490 N N . THR A 1 198 ? 4.813 5.259 -18.492 1.00 90.00 198 THR A N 1
ATOM 1491 C CA . THR A 1 198 ? 4.830 4.285 -17.383 1.00 90.00 198 THR A CA 1
ATOM 1492 C C . THR A 1 198 ? 5.165 4.974 -16.064 1.00 90.00 198 THR A C 1
ATOM 1494 O O . THR A 1 198 ? 4.485 4.770 -15.059 1.00 90.00 198 THR A O 1
ATOM 1497 N N . TRP A 1 199 ? 6.177 5.841 -16.087 1.00 88.25 199 TRP A N 1
ATOM 1498 C CA . TRP A 1 199 ? 6.591 6.615 -14.927 1.00 88.25 199 TRP A CA 1
ATOM 1499 C C . TRP A 1 199 ? 5.479 7.544 -14.408 1.00 88.25 199 TRP A C 1
ATOM 1501 O O . TRP A 1 199 ? 5.151 7.534 -13.221 1.00 88.25 199 TRP A O 1
ATOM 1511 N N . MET A 1 200 ? 4.854 8.323 -15.297 1.00 90.31 200 MET A N 1
ATOM 1512 C CA . MET A 1 200 ? 3.754 9.223 -14.932 1.00 90.31 200 MET A CA 1
ATOM 1513 C C . MET A 1 200 ? 2.540 8.466 -14.382 1.00 90.31 200 MET A C 1
ATOM 1515 O O . MET A 1 200 ? 1.942 8.918 -13.408 1.00 90.31 200 MET A O 1
ATOM 1519 N N . THR A 1 201 ? 2.190 7.316 -14.963 1.00 92.88 201 THR A N 1
ATOM 1520 C CA . THR A 1 201 ? 1.081 6.478 -14.485 1.00 92.88 201 THR A CA 1
ATOM 1521 C C . THR A 1 201 ? 1.340 5.958 -13.073 1.00 92.88 201 THR A C 1
ATOM 1523 O O . THR A 1 201 ? 0.473 6.090 -12.207 1.00 92.88 201 THR A O 1
ATOM 1526 N N . ALA A 1 202 ? 2.538 5.426 -12.816 1.00 92.12 202 ALA A N 1
ATOM 1527 C CA . ALA A 1 202 ? 2.939 4.963 -11.491 1.00 92.12 202 ALA A CA 1
ATOM 1528 C C . ALA A 1 202 ? 2.878 6.100 -10.459 1.00 92.12 202 ALA A C 1
ATOM 1530 O O . ALA A 1 202 ? 2.291 5.947 -9.384 1.00 92.12 202 ALA A O 1
ATOM 1531 N N . ARG A 1 203 ? 3.401 7.279 -10.825 1.00 91.69 203 ARG A N 1
ATOM 1532 C CA . ARG A 1 203 ? 3.384 8.469 -9.971 1.00 91.69 203 ARG A CA 1
ATOM 1533 C C . ARG A 1 203 ? 1.969 8.940 -9.643 1.00 91.69 203 ARG A C 1
ATOM 1535 O O . ARG A 1 203 ? 1.665 9.187 -8.479 1.00 91.69 203 ARG A O 1
ATOM 1542 N N . GLN A 1 204 ? 1.102 9.029 -10.648 1.00 94.81 204 GLN A N 1
ATOM 1543 C CA . GLN A 1 204 ? -0.297 9.402 -10.457 1.00 94.81 204 GLN A CA 1
ATOM 1544 C C . GLN A 1 204 ? -1.010 8.423 -9.517 1.00 94.81 204 GLN A C 1
ATOM 1546 O O . GLN A 1 204 ? -1.785 8.848 -8.662 1.00 94.81 204 GLN A O 1
ATOM 1551 N N . GLY A 1 205 ? -0.731 7.124 -9.647 1.00 95.69 205 GLY A N 1
ATOM 1552 C CA . GLY A 1 205 ? -1.272 6.108 -8.751 1.00 95.69 205 GLY A CA 1
ATOM 1553 C C . GLY A 1 205 ? -0.818 6.280 -7.302 1.00 95.69 205 GLY A C 1
ATOM 1554 O O . GLY A 1 205 ? -1.631 6.140 -6.390 1.00 95.69 205 GLY A O 1
ATOM 1555 N N . VAL A 1 206 ? 0.444 6.659 -7.074 1.00 94.56 206 VAL A N 1
ATOM 1556 C CA . VAL A 1 206 ? 0.917 7.017 -5.730 1.00 94.56 206 VAL A CA 1
ATOM 1557 C C . VAL A 1 206 ? 0.143 8.209 -5.170 1.00 94.56 206 VAL A C 1
ATOM 1559 O O . VAL A 1 206 ? -0.393 8.123 -4.064 1.00 94.56 206 VAL A O 1
ATOM 1562 N N . ASP A 1 207 ? 0.037 9.301 -5.926 1.00 95.81 207 ASP A N 1
ATOM 1563 C CA . ASP A 1 207 ? -0.651 10.501 -5.446 1.00 95.81 207 ASP A CA 1
ATOM 1564 C C . ASP A 1 207 ? -2.137 10.203 -5.133 1.00 95.81 207 ASP A C 1
ATOM 1566 O O . ASP A 1 207 ? -2.661 10.645 -4.108 1.00 95.81 207 ASP A O 1
ATOM 1570 N N . GLN A 1 208 ? -2.802 9.373 -5.947 1.00 97.75 208 GLN A N 1
ATOM 1571 C CA . GLN A 1 208 ? -4.169 8.890 -5.697 1.00 97.75 208 GLN A CA 1
ATOM 1572 C C . GLN A 1 208 ? -4.277 8.007 -4.446 1.00 97.75 208 GLN A C 1
ATOM 1574 O O . GLN A 1 208 ? -5.224 8.142 -3.672 1.00 97.75 208 GLN A O 1
ATOM 1579 N N . ALA A 1 209 ? -3.319 7.109 -4.215 1.00 97.88 209 ALA A N 1
ATOM 1580 C CA . ALA A 1 209 ? -3.308 6.274 -3.019 1.00 97.88 209 ALA A CA 1
ATOM 1581 C C . ALA A 1 209 ? -3.124 7.116 -1.746 1.00 97.88 209 ALA A C 1
ATOM 1583 O O . ALA A 1 209 ? -3.819 6.897 -0.752 1.00 97.88 209 ALA A O 1
ATOM 1584 N N . LEU A 1 210 ? -2.251 8.128 -1.778 1.00 97.44 210 LEU A N 1
ATOM 1585 C CA . LEU A 1 210 ? -2.031 9.032 -0.645 1.00 97.44 210 LEU A CA 1
ATOM 1586 C C . LEU A 1 210 ? -3.283 9.843 -0.288 1.00 97.44 210 LEU A C 1
ATOM 1588 O O . LEU A 1 210 ? -3.551 10.045 0.899 1.00 97.44 210 LEU A O 1
ATOM 1592 N N . GLN A 1 211 ? -4.096 10.224 -1.280 1.00 98.19 211 GLN A N 1
ATOM 1593 C CA . GLN A 1 211 ? -5.396 10.873 -1.052 1.00 98.19 211 GLN A CA 1
ATOM 1594 C C . GLN A 1 211 ? -6.383 9.999 -0.261 1.00 98.19 211 GLN A C 1
ATOM 1596 O O . GLN A 1 211 ? -7.285 10.537 0.374 1.00 98.19 211 GLN A O 1
ATOM 1601 N N . LEU A 1 212 ? -6.209 8.674 -0.257 1.00 98.44 212 LEU A N 1
ATOM 1602 C CA . LEU A 1 212 ? -7.022 7.741 0.531 1.00 98.44 212 LEU A CA 1
ATOM 1603 C C . LEU A 1 212 ? -6.388 7.429 1.891 1.00 98.44 212 LEU A C 1
ATOM 1605 O O . LEU A 1 212 ? -7.086 7.363 2.905 1.00 98.44 212 LEU A O 1
ATOM 1609 N N . ILE A 1 213 ? -5.066 7.242 1.924 1.00 98.38 213 ILE A N 1
ATOM 1610 C CA . ILE A 1 213 ? -4.334 6.818 3.125 1.00 98.38 213 ILE A CA 1
ATOM 1611 C C . ILE A 1 213 ? -4.338 7.910 4.198 1.00 98.38 213 ILE A C 1
ATOM 1613 O O . ILE A 1 213 ? -4.608 7.619 5.361 1.00 98.38 213 ILE A O 1
ATOM 1617 N N . ILE A 1 214 ? -4.055 9.161 3.826 1.00 98.19 214 ILE A N 1
ATOM 1618 C CA . ILE A 1 214 ? -3.948 10.279 4.776 1.00 98.19 214 ILE A CA 1
ATOM 1619 C C . ILE A 1 214 ? -5.245 10.476 5.583 1.00 98.19 214 ILE A C 1
ATOM 1621 O O . ILE A 1 214 ? -5.178 10.395 6.812 1.00 98.19 214 ILE A O 1
ATOM 1625 N N . PRO A 1 215 ? -6.431 10.648 4.964 1.00 98.19 215 PRO A N 1
ATOM 1626 C CA . PRO A 1 215 ? -7.664 10.799 5.735 1.00 98.19 215 PRO A CA 1
ATOM 1627 C C . PRO A 1 215 ? -8.030 9.530 6.518 1.00 98.19 215 PRO A C 1
ATOM 1629 O O . PRO A 1 215 ? -8.592 9.631 7.604 1.00 98.19 215 PRO A O 1
ATOM 1632 N N . ALA A 1 216 ? -7.686 8.333 6.025 1.00 98.19 216 ALA A N 1
ATOM 1633 C CA . ALA A 1 216 ? -7.918 7.090 6.765 1.00 98.19 216 ALA A CA 1
ATOM 1634 C C . ALA A 1 216 ? -7.099 7.011 8.064 1.00 98.19 216 ALA A C 1
ATOM 1636 O O . ALA A 1 216 ? -7.600 6.521 9.074 1.00 98.19 216 ALA A O 1
ATOM 1637 N N . ILE A 1 217 ? -5.859 7.513 8.056 1.00 98.38 217 ILE A N 1
ATOM 1638 C CA . ILE A 1 217 ? -5.038 7.641 9.268 1.00 98.38 217 ILE A CA 1
ATOM 1639 C C . ILE A 1 217 ? -5.715 8.588 10.262 1.00 98.38 217 ILE A C 1
ATOM 1641 O O . ILE A 1 217 ? -5.804 8.265 11.446 1.00 98.38 217 ILE A O 1
ATOM 1645 N N . ASP A 1 218 ? -6.200 9.736 9.793 1.00 98.06 218 ASP A N 1
ATOM 1646 C CA . ASP A 1 218 ? -6.802 10.747 10.665 1.00 98.06 218 ASP A CA 1
ATOM 1647 C C . ASP A 1 218 ? -8.140 10.294 11.268 1.00 98.06 218 ASP A C 1
ATOM 1649 O O . ASP A 1 218 ? -8.426 10.635 12.411 1.00 98.06 218 ASP A O 1
ATOM 1653 N N . LEU A 1 219 ? -8.905 9.444 10.572 1.00 97.62 219 LEU A N 1
ATOM 1654 C CA . LEU A 1 219 ? -10.108 8.800 11.119 1.00 97.62 219 LEU A CA 1
ATOM 1655 C C . LEU A 1 219 ? -9.825 7.869 12.311 1.00 97.62 219 LEU A C 1
ATOM 1657 O O . LEU A 1 219 ? -10.712 7.639 13.132 1.00 97.62 219 LEU A O 1
ATOM 1661 N N . LEU A 1 220 ? -8.630 7.276 12.382 1.00 97.31 220 LEU A N 1
ATOM 1662 C CA . LEU A 1 220 ? -8.294 6.264 13.389 1.00 97.31 220 LEU A CA 1
ATOM 1663 C C . LEU A 1 220 ? -7.495 6.803 14.577 1.00 97.31 220 LEU A C 1
ATOM 1665 O O . LEU A 1 220 ? -7.389 6.079 15.576 1.00 97.31 220 LEU A O 1
ATOM 1669 N N . LYS A 1 221 ? -6.960 8.024 14.489 1.00 95.50 221 LYS A N 1
ATOM 1670 C CA . LYS A 1 221 ? -6.353 8.739 15.624 1.00 95.50 221 LYS A CA 1
ATOM 1671 C C . LYS A 1 221 ? -7.400 9.108 16.677 1.00 95.50 221 LYS A C 1
ATOM 1673 O O . LYS A 1 221 ? -7.003 9.202 17.854 1.00 95.50 221 LYS A O 1
#